Protein AF-A0A968JK00-F1 (afdb_monomer)

Solvent-accessible surface area (backbone atoms only — not comparable to full-atom values): 15807 Å² total; per-residue (Å²): 108,46,68,55,28,45,50,41,11,72,74,45,20,52,73,26,73,41,76,39,55,61,29,82,58,59,61,67,52,59,20,43,47,42,19,47,71,38,28,18,47,31,37,26,34,30,48,94,74,32,94,32,34,57,22,19,51,51,32,51,73,67,70,65,51,75,41,75,32,45,73,70,55,46,55,54,50,51,51,53,62,70,72,48,81,84,81,67,96,83,64,94,50,88,80,56,47,69,56,51,53,48,34,51,52,50,42,50,50,54,44,22,75,75,70,73,52,74,61,85,82,52,64,62,78,62,53,49,39,42,48,54,44,49,31,56,75,71,71,44,94,42,67,62,56,37,41,60,48,43,76,75,29,70,65,52,42,52,52,53,49,53,62,72,61,67,55,81,78,41,52,59,72,53,60,66,61,54,47,48,42,62,73,55,49,45,55,55,53,67,67,73,49,63,90,76,48,72,47,78,47,76,35,79,66,25,34,57,26,37,50,45,52,37,51,51,52,52,50,54,50,52,34,60,76,67,73,55,78,68,49,71,46,77,46,67,43,55,91,51,66,68,29,45,54,46,27,74,65,72,75,73,63,73,76,67,52,62,80,50,52,73,67,56,44,70,77,74,56,78,85,78,90,81,77,133

Structure (mmCIF, N/CA/C/O backbone):
data_AF-A0A968JK00-F1
#
_entry.id   AF-A0A968JK00-F1
#
loop_
_atom_site.group_PDB
_atom_site.id
_atom_site.type_symbol
_atom_site.label_atom_id
_atom_site.label_alt_id
_atom_site.label_comp_id
_atom_site.label_asym_id
_atom_site.label_entity_id
_atom_site.label_seq_id
_atom_site.pdbx_PDB_ins_code
_atom_site.Cartn_x
_atom_site.Cartn_y
_atom_site.Cartn_z
_atom_site.occupancy
_atom_site.B_iso_or_equiv
_atom_site.auth_seq_id
_atom_site.auth_comp_id
_atom_site.auth_asym_id
_atom_site.auth_atom_id
_atom_site.pdbx_PDB_model_num
ATOM 1 N N . MET A 1 1 ? 16.664 8.240 9.125 1.00 51.75 1 MET A N 1
ATOM 2 C CA . MET A 1 1 ? 16.585 7.640 7.774 1.00 51.75 1 MET A CA 1
ATOM 3 C C . MET A 1 1 ? 15.210 7.862 7.134 1.00 51.75 1 MET A C 1
ATOM 5 O O . MET A 1 1 ? 15.172 8.361 6.022 1.00 51.75 1 MET A O 1
ATOM 9 N N . ILE A 1 2 ? 14.099 7.615 7.846 1.00 52.59 2 ILE A N 1
ATOM 10 C CA . ILE A 1 2 ? 12.722 7.866 7.358 1.00 52.59 2 ILE A CA 1
ATOM 11 C C . ILE A 1 2 ? 12.504 9.321 6.898 1.00 52.59 2 ILE A C 1
ATOM 13 O O . ILE A 1 2 ? 12.036 9.534 5.789 1.00 52.59 2 ILE A O 1
ATOM 17 N N . PHE A 1 3 ? 12.947 10.322 7.672 1.00 54.03 3 PHE A N 1
ATOM 18 C CA . PHE A 1 3 ? 12.853 11.738 7.270 1.00 54.03 3 PHE A CA 1
ATOM 19 C C . PHE A 1 3 ? 13.602 12.072 5.971 1.00 54.03 3 PHE A C 1
ATOM 21 O O . PHE A 1 3 ? 13.137 12.896 5.190 1.00 54.03 3 PHE A O 1
ATOM 28 N N . PHE A 1 4 ? 14.739 11.415 5.720 1.00 63.31 4 PHE A N 1
ATOM 29 C CA . PHE A 1 4 ? 15.511 11.627 4.494 1.00 63.31 4 PHE A CA 1
ATOM 30 C C . PHE A 1 4 ? 14.771 11.063 3.281 1.00 63.31 4 PHE A C 1
ATOM 32 O O . PHE A 1 4 ? 14.633 11.754 2.281 1.00 63.31 4 PHE A O 1
ATOM 39 N N . PHE A 1 5 ? 14.228 9.848 3.391 1.00 59.59 5 PHE A N 1
ATOM 40 C CA . PHE A 1 5 ? 13.419 9.259 2.326 1.00 59.59 5 PHE A CA 1
ATOM 41 C C . PHE A 1 5 ? 12.106 10.011 2.090 1.00 59.59 5 PHE A C 1
ATOM 43 O O . PHE A 1 5 ? 11.677 10.119 0.945 1.00 59.59 5 PHE A O 1
ATOM 50 N N . HIS A 1 6 ? 11.514 10.577 3.145 1.00 61.16 6 HIS A N 1
ATOM 51 C CA . HIS A 1 6 ? 10.316 11.401 3.030 1.00 61.16 6 HIS A CA 1
ATOM 52 C C . HIS A 1 6 ? 10.586 12.695 2.249 1.00 61.16 6 HIS A C 1
ATOM 54 O O . HIS A 1 6 ? 9.889 12.983 1.280 1.00 61.16 6 HIS A O 1
ATOM 60 N N . SER A 1 7 ? 11.658 13.421 2.598 1.00 65.06 7 SER A N 1
ATOM 61 C CA . SER A 1 7 ? 12.093 14.606 1.841 1.00 65.06 7 SER A CA 1
ATOM 62 C C . SER A 1 7 ? 12.458 14.238 0.404 1.00 65.06 7 SER A C 1
ATOM 64 O O . SER A 1 7 ? 11.967 14.853 -0.530 1.00 65.06 7 SER A O 1
ATOM 66 N N . LEU A 1 8 ? 13.251 13.178 0.207 1.00 68.38 8 LEU A N 1
ATOM 67 C CA . LEU A 1 8 ? 13.699 12.753 -1.120 1.00 68.38 8 LEU A CA 1
ATOM 68 C C . LEU A 1 8 ? 12.529 12.370 -2.036 1.00 68.38 8 LEU A C 1
ATOM 70 O O . LEU A 1 8 ? 12.523 12.748 -3.204 1.00 68.38 8 LEU A O 1
ATOM 74 N N . GLY A 1 9 ? 11.546 11.631 -1.513 1.00 59.34 9 GLY A N 1
ATOM 75 C CA . GLY A 1 9 ? 10.340 11.265 -2.252 1.00 59.34 9 GLY A CA 1
ATOM 76 C C . GLY A 1 9 ? 9.495 12.483 -2.622 1.00 59.34 9 GLY A C 1
ATOM 77 O O . GLY A 1 9 ? 9.005 12.553 -3.745 1.00 59.34 9 GLY A O 1
ATOM 78 N N . ASN A 1 10 ? 9.358 13.459 -1.723 1.00 63.62 10 ASN A N 1
ATOM 79 C CA . ASN A 1 10 ? 8.596 14.681 -1.996 1.00 63.62 10 ASN A CA 1
ATOM 80 C C . ASN A 1 10 ? 9.321 15.623 -2.976 1.00 63.62 10 ASN A C 1
ATOM 82 O O . ASN A 1 10 ? 8.675 16.216 -3.833 1.00 63.62 10 ASN A O 1
ATOM 86 N N . ASP A 1 11 ? 10.651 15.728 -2.887 1.00 68.38 11 ASP A N 1
ATOM 87 C CA . ASP A 1 11 ? 11.440 16.694 -3.665 1.00 68.38 11 ASP A CA 1
ATOM 88 C C . ASP A 1 11 ? 11.840 16.164 -5.056 1.00 68.38 11 ASP A C 1
ATOM 90 O O . ASP A 1 11 ? 11.901 16.913 -6.037 1.00 68.38 11 ASP A O 1
ATOM 94 N N . LEU A 1 12 ? 12.163 14.869 -5.162 1.00 70.62 12 LEU A N 1
ATOM 95 C CA . LEU A 1 12 ? 12.637 14.256 -6.410 1.00 70.62 12 LEU A CA 1
ATOM 96 C C . LEU A 1 12 ? 11.575 13.417 -7.127 1.00 70.62 12 LEU A C 1
ATOM 98 O O . LEU A 1 12 ? 11.744 13.155 -8.322 1.00 70.62 12 LEU A O 1
ATOM 102 N N . GLU A 1 13 ? 10.491 13.048 -6.443 1.00 71.25 13 GLU A N 1
ATOM 103 C CA . GLU A 1 13 ? 9.366 12.274 -6.977 1.00 71.25 13 GLU A CA 1
ATOM 104 C C . GLU A 1 13 ? 9.817 11.001 -7.721 1.00 71.25 13 GLU A C 1
ATOM 106 O O . GLU A 1 13 ? 10.593 10.204 -7.192 1.00 71.25 13 GLU A O 1
ATOM 111 N N . HIS A 1 14 ? 9.393 10.824 -8.977 1.00 70.38 14 HIS A N 1
ATOM 112 C CA . HIS A 1 14 ? 9.732 9.686 -9.833 1.00 70.38 14 HIS A CA 1
ATOM 113 C C . HIS A 1 14 ? 11.238 9.526 -10.100 1.00 70.38 14 HIS A C 1
ATOM 115 O O . HIS A 1 14 ? 11.685 8.473 -10.552 1.00 70.38 14 HIS A O 1
ATOM 121 N N . ARG A 1 15 ? 12.040 10.555 -9.803 1.00 75.00 15 ARG A N 1
ATOM 122 C CA . ARG A 1 15 ? 13.502 10.536 -9.947 1.00 75.00 15 ARG A CA 1
ATOM 123 C C . ARG A 1 15 ? 14.210 9.999 -8.705 1.00 75.00 15 ARG A C 1
ATOM 125 O O . ARG A 1 15 ? 15.422 9.796 -8.744 1.00 75.00 15 ARG A O 1
ATOM 132 N N . ALA A 1 16 ? 13.495 9.801 -7.599 1.00 84.06 16 ALA A N 1
ATOM 133 C CA . ALA A 1 16 ? 14.063 9.208 -6.401 1.00 84.06 16 ALA A CA 1
ATOM 134 C C . ALA A 1 16 ? 14.329 7.709 -6.619 1.00 84.06 16 ALA A C 1
ATOM 136 O O . ALA A 1 16 ? 13.463 6.971 -7.094 1.00 84.06 16 ALA A O 1
ATOM 137 N N . ILE A 1 17 ? 15.522 7.255 -6.228 1.00 86.88 17 ILE A N 1
ATOM 138 C CA . ILE A 1 17 ? 15.892 5.836 -6.211 1.00 86.88 17 ILE A CA 1
ATOM 139 C C . ILE A 1 17 ? 16.197 5.443 -4.766 1.00 86.88 17 ILE A C 1
ATOM 141 O O . ILE A 1 17 ? 17.122 5.972 -4.150 1.00 86.88 17 ILE A O 1
ATOM 145 N N . GLY A 1 18 ? 15.411 4.521 -4.217 1.00 89.38 18 GLY A N 1
ATOM 146 C CA . GLY A 1 18 ? 15.652 3.911 -2.914 1.00 89.38 18 GLY A CA 1
ATOM 147 C C . GLY A 1 18 ? 16.408 2.605 -3.069 1.00 89.38 18 GLY A C 1
ATOM 148 O O . GLY A 1 18 ? 15.929 1.712 -3.760 1.00 89.38 18 GLY A O 1
ATOM 149 N N . ILE A 1 19 ? 17.559 2.473 -2.409 1.00 91.38 19 ILE A N 1
ATOM 150 C CA . ILE A 1 19 ? 18.341 1.233 -2.423 1.00 91.38 19 ILE A CA 1
ATOM 151 C C . ILE A 1 19 ? 18.390 0.646 -1.019 1.00 91.38 19 ILE A C 1
ATOM 153 O O . ILE A 1 19 ? 18.859 1.299 -0.085 1.00 91.38 19 ILE A O 1
ATOM 157 N N . ILE A 1 20 ? 17.937 -0.599 -0.882 1.00 90.81 20 ILE A N 1
ATOM 158 C CA . ILE A 1 20 ? 18.050 -1.378 0.352 1.00 90.81 20 ILE A CA 1
ATOM 159 C C . ILE A 1 20 ? 19.167 -2.396 0.196 1.00 90.81 20 ILE A C 1
ATOM 161 O O . ILE A 1 20 ? 19.077 -3.308 -0.620 1.00 90.81 20 ILE A O 1
ATOM 165 N N . LEU A 1 21 ? 20.218 -2.233 0.992 1.00 91.19 21 LEU A N 1
ATOM 166 C CA . LEU A 1 21 ? 21.359 -3.142 1.043 1.00 91.19 21 LEU A CA 1
ATOM 167 C C . LEU A 1 21 ? 21.305 -4.022 2.301 1.00 91.19 21 LEU A C 1
ATOM 169 O O . LEU A 1 21 ? 20.424 -3.880 3.149 1.00 91.19 21 LEU A O 1
ATOM 173 N N . SER A 1 22 ? 22.274 -4.929 2.406 1.00 89.62 22 SER A N 1
ATOM 174 C CA . SER A 1 22 ? 22.520 -5.799 3.555 1.00 89.62 22 SER A CA 1
ATOM 175 C C . SER A 1 22 ? 22.436 -5.041 4.884 1.00 89.62 22 SER A C 1
ATOM 177 O O . SER A 1 22 ? 23.129 -4.047 5.097 1.00 89.62 22 SER A O 1
ATOM 179 N N . GLY A 1 23 ? 21.629 -5.552 5.810 1.00 85.62 23 GLY A N 1
ATOM 180 C CA . GLY A 1 23 ? 21.408 -4.951 7.118 1.00 85.62 23 GLY A CA 1
ATOM 181 C C . GLY A 1 23 ? 20.390 -5.727 7.948 1.00 85.62 23 GLY A C 1
ATOM 182 O O . GLY A 1 23 ? 19.627 -6.540 7.434 1.00 85.62 23 GLY A O 1
ATOM 183 N N . THR A 1 24 ? 20.374 -5.467 9.252 1.00 77.69 24 THR A N 1
ATOM 184 C CA . THR A 1 24 ? 19.489 -6.140 10.223 1.00 77.69 24 THR A CA 1
ATOM 185 C C . THR A 1 24 ? 18.341 -5.254 10.722 1.00 77.69 24 THR A C 1
ATOM 187 O O . THR A 1 24 ? 17.497 -5.718 11.483 1.00 77.69 24 THR A O 1
ATOM 190 N N . GLY A 1 25 ? 18.306 -3.977 10.323 1.00 66.88 25 GLY A N 1
ATOM 191 C CA . GLY A 1 25 ? 17.273 -3.018 10.724 1.00 66.88 25 GLY A CA 1
ATOM 192 C C . GLY A 1 25 ? 16.042 -3.027 9.817 1.00 66.88 25 GLY A C 1
ATOM 193 O O . GLY A 1 25 ? 16.053 -3.600 8.734 1.00 66.88 25 GLY A O 1
ATOM 194 N N . THR A 1 26 ? 14.986 -2.332 10.232 1.00 61.53 26 THR A N 1
ATOM 195 C CA . THR A 1 26 ? 13.717 -2.248 9.486 1.00 61.53 26 THR A CA 1
ATOM 196 C C . THR A 1 26 ? 13.415 -0.839 8.964 1.00 61.53 26 THR A C 1
ATOM 198 O O . THR A 1 26 ? 12.589 -0.681 8.067 1.00 61.53 26 THR A O 1
ATOM 201 N N . ASP A 1 27 ? 14.137 0.183 9.432 1.00 62.56 27 ASP A N 1
ATOM 202 C CA . ASP A 1 27 ? 13.916 1.593 9.073 1.00 62.56 27 ASP A CA 1
ATOM 203 C C . ASP A 1 27 ? 14.066 1.885 7.572 1.00 62.56 27 ASP A C 1
ATOM 205 O O . ASP A 1 27 ? 13.352 2.730 7.031 1.00 62.56 27 ASP A O 1
ATOM 209 N N . GLY A 1 28 ? 14.960 1.170 6.880 1.00 62.53 28 GLY A N 1
ATOM 210 C CA . GLY A 1 28 ? 15.129 1.297 5.430 1.00 62.53 28 GLY A CA 1
ATOM 211 C C . GLY A 1 28 ? 13.866 0.883 4.665 1.00 62.53 28 GLY A C 1
ATOM 212 O O . GLY A 1 28 ? 13.406 1.610 3.789 1.00 62.53 28 GLY A O 1
ATOM 213 N N . SER A 1 29 ? 13.236 -0.225 5.070 1.00 62.91 29 SER A N 1
ATOM 214 C CA . SER A 1 29 ? 11.998 -0.736 4.455 1.00 62.91 29 SER A CA 1
ATOM 215 C C . SER A 1 29 ? 10.775 0.163 4.669 1.00 62.91 29 SER A C 1
ATOM 217 O O . SER A 1 29 ? 9.811 0.080 3.917 1.00 62.91 29 SER A O 1
ATOM 219 N N . ARG A 1 30 ? 10.805 1.052 5.668 1.00 65.69 30 ARG A N 1
ATOM 220 C CA . ARG A 1 30 ? 9.744 2.047 5.877 1.00 65.69 30 ARG A CA 1
ATOM 221 C C . ARG A 1 30 ? 9.906 3.249 4.948 1.00 65.69 30 ARG A C 1
ATOM 223 O O . ARG A 1 30 ? 8.921 3.779 4.451 1.00 65.69 30 ARG A O 1
ATOM 230 N N . GLY A 1 31 ? 11.147 3.654 4.672 1.00 71.31 31 GLY A N 1
ATOM 231 C CA . GLY A 1 31 ? 11.442 4.785 3.787 1.00 71.31 31 GLY A CA 1
ATOM 232 C C . GLY A 1 31 ? 11.124 4.532 2.310 1.00 71.31 31 GLY A C 1
ATOM 233 O O . GLY A 1 31 ? 10.710 5.453 1.607 1.00 71.31 31 GLY A O 1
ATOM 234 N N . ILE A 1 32 ? 11.262 3.287 1.837 1.00 79.88 32 ILE A N 1
ATOM 235 C CA . ILE A 1 32 ? 10.952 2.941 0.436 1.00 79.88 32 ILE A CA 1
ATOM 236 C C . ILE A 1 32 ? 9.472 3.129 0.099 1.00 79.88 32 ILE A C 1
ATOM 238 O O . ILE A 1 32 ? 9.155 3.397 -1.054 1.00 79.88 32 ILE A O 1
ATOM 242 N N . ALA A 1 33 ? 8.578 3.041 1.089 1.00 76.88 33 ALA A N 1
ATOM 243 C CA . ALA A 1 33 ? 7.153 3.263 0.891 1.00 76.88 33 ALA A CA 1
ATOM 244 C C . ALA A 1 33 ? 6.883 4.685 0.387 1.00 76.88 33 ALA A C 1
ATOM 246 O O . ALA A 1 33 ? 6.234 4.843 -0.641 1.00 76.88 33 ALA A O 1
ATOM 247 N N . THR A 1 34 ? 7.490 5.705 1.003 1.00 75.88 34 THR A N 1
ATOM 248 C CA . THR A 1 34 ? 7.356 7.085 0.515 1.00 75.88 34 THR A CA 1
ATOM 249 C C . THR A 1 34 ? 7.930 7.260 -0.889 1.00 75.88 34 THR A C 1
ATOM 251 O O . THR A 1 34 ? 7.281 7.849 -1.747 1.00 75.88 34 THR A O 1
ATOM 254 N N . ILE A 1 35 ? 9.129 6.736 -1.161 1.00 80.69 35 ILE A N 1
ATOM 255 C CA . ILE A 1 35 ? 9.699 6.847 -2.512 1.00 80.69 35 ILE A CA 1
ATOM 256 C C . ILE A 1 35 ? 8.753 6.212 -3.537 1.00 80.69 35 ILE A C 1
ATOM 258 O O . ILE A 1 35 ? 8.518 6.789 -4.597 1.00 80.69 35 ILE A O 1
ATOM 262 N N . LYS A 1 36 ? 8.178 5.049 -3.214 1.00 80.75 36 LYS A N 1
ATOM 263 C CA . LYS A 1 36 ? 7.238 4.348 -4.087 1.00 80.75 36 LYS A CA 1
ATOM 264 C C . LYS A 1 36 ? 5.928 5.129 -4.275 1.00 80.75 36 LYS A C 1
ATOM 266 O O . LYS A 1 36 ? 5.426 5.179 -5.398 1.00 80.75 36 LYS A O 1
ATOM 271 N N . GLU A 1 37 ? 5.395 5.768 -3.230 1.00 75.75 37 GLU A N 1
ATOM 272 C CA . GLU A 1 37 ? 4.216 6.649 -3.325 1.00 75.75 37 GLU A CA 1
ATOM 273 C C . GLU A 1 37 ? 4.429 7.783 -4.321 1.00 75.75 37 GLU A C 1
ATOM 275 O O . GLU A 1 37 ? 3.555 8.037 -5.152 1.00 75.75 37 GLU A O 1
ATOM 280 N N . SER A 1 38 ? 5.610 8.401 -4.288 1.00 73.75 38 SER A N 1
ATOM 281 C CA . SER A 1 38 ? 5.977 9.492 -5.191 1.00 73.75 38 SER A CA 1
ATOM 282 C C . SER A 1 38 ? 6.396 9.028 -6.594 1.00 73.75 38 SER A C 1
ATOM 284 O O . SER A 1 38 ? 6.823 9.841 -7.414 1.00 73.75 38 SER A O 1
ATOM 286 N N . GLY A 1 39 ? 6.269 7.730 -6.894 1.00 73.31 39 GLY A N 1
ATOM 287 C CA . GLY A 1 39 ? 6.581 7.143 -8.199 1.00 73.31 39 GLY A CA 1
ATOM 288 C C . GLY A 1 39 ? 8.061 6.827 -8.421 1.00 73.31 39 GLY A C 1
ATOM 289 O O . GLY A 1 39 ? 8.453 6.557 -9.552 1.00 73.31 39 GLY A O 1
ATOM 290 N N . GLY A 1 40 ? 8.894 6.867 -7.381 1.00 81.44 40 GLY A N 1
ATOM 291 C CA . GLY A 1 40 ? 10.314 6.532 -7.462 1.00 81.44 40 GLY A CA 1
ATOM 292 C C . GLY A 1 40 ? 10.586 5.029 -7.593 1.00 81.44 40 GLY A C 1
ATOM 293 O O . GLY A 1 40 ? 9.685 4.187 -7.495 1.00 81.44 40 GLY A O 1
ATOM 294 N N . THR A 1 41 ? 11.854 4.688 -7.826 1.00 85.75 41 THR A N 1
ATOM 295 C CA . THR A 1 41 ? 12.321 3.312 -8.072 1.00 85.75 41 THR A CA 1
ATOM 296 C C . THR A 1 41 ? 12.936 2.704 -6.818 1.00 85.75 41 THR A C 1
ATOM 298 O O . THR A 1 41 ? 13.781 3.324 -6.177 1.00 85.75 41 THR A O 1
ATOM 301 N N . ILE A 1 42 ? 12.550 1.476 -6.479 1.00 89.81 42 ILE A N 1
ATOM 302 C CA . ILE A 1 42 ? 13.068 0.732 -5.332 1.00 89.81 42 ILE A CA 1
ATOM 303 C C . ILE A 1 42 ? 13.911 -0.445 -5.812 1.00 89.81 42 ILE A C 1
ATOM 305 O O . ILE A 1 42 ? 13.415 -1.351 -6.480 1.00 89.81 42 ILE A O 1
ATOM 309 N N . ILE A 1 43 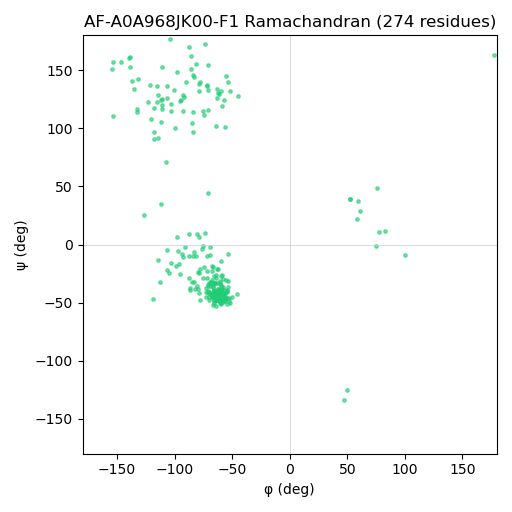? 15.181 -0.462 -5.422 1.00 92.81 43 ILE A N 1
ATOM 310 C CA . ILE A 1 43 ? 16.118 -1.548 -5.702 1.00 92.81 43 ILE A CA 1
ATOM 311 C C . ILE A 1 43 ? 16.495 -2.203 -4.377 1.00 92.81 43 ILE A C 1
ATOM 313 O O . ILE A 1 43 ? 16.911 -1.536 -3.431 1.00 92.81 43 ILE A O 1
ATOM 317 N N . VAL A 1 44 ? 16.368 -3.520 -4.298 1.00 94.00 44 VAL A N 1
ATOM 318 C CA . VAL A 1 44 ? 16.727 -4.293 -3.111 1.00 94.00 44 VAL A CA 1
ATOM 319 C C . VAL A 1 44 ? 17.883 -5.225 -3.448 1.00 94.00 44 VAL A C 1
ATOM 321 O O . VAL A 1 44 ? 17.909 -5.858 -4.503 1.00 94.00 44 VAL A O 1
ATOM 324 N N . GLN A 1 45 ? 18.864 -5.301 -2.553 1.00 95.06 45 GLN A N 1
ATOM 325 C CA . GLN A 1 45 ? 19.952 -6.257 -2.670 1.00 95.06 45 GLN A CA 1
ATOM 326 C C . GLN A 1 45 ? 19.405 -7.683 -2.597 1.00 95.06 45 GLN A C 1
ATOM 328 O O . GLN A 1 45 ? 18.632 -8.018 -1.706 1.00 95.06 45 GLN A O 1
ATOM 333 N N . GLU A 1 46 ? 19.850 -8.542 -3.507 1.00 95.25 46 GLU A N 1
ATOM 334 C CA . GLU A 1 46 ? 19.502 -9.957 -3.502 1.00 95.25 46 GLU A CA 1
ATOM 335 C C . GLU A 1 46 ? 19.913 -10.608 -2.163 1.00 95.25 46 GLU A C 1
ATOM 337 O O . GLU A 1 46 ? 21.101 -10.533 -1.815 1.00 95.25 46 GLU A O 1
ATOM 342 N N . PRO A 1 47 ? 18.987 -11.257 -1.421 1.00 93.25 47 PRO A N 1
ATOM 343 C CA . PRO A 1 47 ? 19.265 -11.809 -0.092 1.00 93.25 47 PRO A CA 1
ATOM 344 C C . PRO A 1 47 ? 20.460 -12.766 -0.050 1.00 93.25 47 PRO A C 1
ATOM 346 O O . PRO A 1 47 ? 21.281 -12.676 0.856 1.00 93.25 47 PRO A O 1
ATOM 349 N N . SER A 1 48 ? 20.633 -13.607 -1.075 1.00 93.44 48 SER A N 1
ATOM 350 C CA . SER A 1 48 ? 21.772 -14.534 -1.206 1.00 93.44 48 SER A CA 1
ATOM 351 C C . SER A 1 48 ? 23.133 -13.845 -1.311 1.00 93.44 48 SER A C 1
ATOM 353 O O . SER A 1 48 ? 24.158 -14.470 -1.052 1.00 93.44 48 SER A O 1
ATOM 355 N N . SER A 1 49 ? 23.161 -12.568 -1.696 1.00 93.44 49 SER A N 1
ATOM 356 C CA . SER A 1 49 ? 24.380 -11.758 -1.776 1.00 93.44 49 SER A CA 1
ATOM 357 C C . SER A 1 49 ? 24.611 -10.886 -0.537 1.00 93.44 49 SER A C 1
ATOM 359 O O . SER A 1 49 ? 25.624 -10.188 -0.466 1.00 93.44 49 SER A O 1
ATOM 361 N N . ALA A 1 50 ? 23.666 -10.862 0.410 1.00 92.25 50 ALA A N 1
ATOM 362 C CA . ALA A 1 50 ? 23.718 -10.025 1.601 1.00 92.25 50 ALA A CA 1
ATOM 363 C C . ALA A 1 50 ? 24.413 -10.750 2.761 1.00 92.25 50 ALA A C 1
ATOM 365 O O . ALA A 1 50 ? 24.180 -11.929 3.006 1.00 92.25 50 ALA A O 1
ATOM 366 N N . GLN A 1 51 ? 25.244 -10.027 3.519 1.00 91.25 51 GLN A N 1
ATOM 367 C CA . GLN A 1 51 ? 25.815 -10.554 4.764 1.00 91.25 51 GLN A CA 1
ATOM 368 C C . GLN A 1 51 ? 24.742 -10.673 5.858 1.00 91.25 51 GLN A C 1
ATOM 370 O O . GLN A 1 51 ? 24.790 -11.575 6.689 1.00 91.25 51 GLN A O 1
ATOM 375 N N . PHE A 1 52 ? 23.780 -9.748 5.845 1.00 87.56 52 PHE A N 1
ATOM 376 C CA . PHE A 1 52 ? 22.596 -9.731 6.691 1.00 87.56 52 PHE A CA 1
ATOM 377 C C . PHE A 1 52 ? 21.376 -9.464 5.806 1.00 87.56 52 PHE A C 1
ATOM 379 O O . PHE A 1 52 ? 21.241 -8.383 5.229 1.00 87.56 52 PHE A O 1
ATOM 386 N N . ASP A 1 53 ? 20.495 -10.448 5.692 1.00 85.94 53 ASP A N 1
ATOM 387 C CA . ASP A 1 53 ? 19.367 -10.465 4.758 1.00 85.94 53 ASP A CA 1
ATOM 388 C C . ASP A 1 53 ? 18.050 -9.938 5.348 1.00 85.94 53 ASP A C 1
ATOM 390 O O . ASP A 1 53 ? 17.099 -9.708 4.604 1.00 85.94 53 ASP A O 1
ATOM 394 N N . GLY A 1 54 ? 17.993 -9.676 6.657 1.00 84.38 54 GLY A N 1
ATOM 395 C CA . GLY A 1 54 ? 16.773 -9.231 7.337 1.00 84.38 54 GLY A CA 1
ATOM 396 C C . GLY A 1 54 ? 16.130 -7.983 6.716 1.00 84.38 54 GLY A C 1
ATOM 397 O O . GLY A 1 54 ? 14.921 -7.966 6.469 1.00 84.38 54 GLY A O 1
ATOM 398 N N . MET A 1 55 ? 16.920 -6.947 6.414 1.00 85.81 55 MET A N 1
ATOM 399 C CA . MET A 1 55 ? 16.411 -5.725 5.779 1.00 85.81 55 MET A CA 1
ATOM 400 C C . MET A 1 55 ? 15.998 -5.952 4.309 1.00 85.81 55 MET A C 1
ATOM 402 O O . MET A 1 55 ? 14.874 -5.570 3.969 1.00 85.81 55 MET A O 1
ATOM 406 N N . PRO A 1 56 ? 16.813 -6.609 3.450 1.00 89.19 56 PRO A N 1
ATOM 407 C CA . PRO A 1 56 ? 16.381 -7.029 2.116 1.00 89.19 56 PRO A CA 1
ATOM 408 C C . PRO A 1 56 ? 15.083 -7.842 2.086 1.00 89.19 56 PRO A C 1
ATOM 410 O O . PRO A 1 56 ? 14.160 -7.489 1.356 1.00 89.19 56 PRO A O 1
ATOM 413 N N . LEU A 1 57 ? 14.967 -8.885 2.911 1.00 84.56 57 LEU A N 1
ATOM 414 C CA . LEU A 1 57 ? 13.771 -9.731 2.972 1.00 84.56 57 LEU A CA 1
ATOM 415 C C . LEU A 1 57 ? 12.533 -8.927 3.374 1.00 84.56 57 LEU A C 1
ATOM 417 O O . LEU A 1 57 ? 11.471 -9.090 2.781 1.00 84.56 57 LEU A O 1
ATOM 421 N N . THR A 1 58 ? 12.674 -8.005 4.329 1.00 82.00 58 THR A N 1
ATOM 422 C CA . THR A 1 58 ? 11.574 -7.116 4.735 1.00 82.00 58 THR A CA 1
ATOM 423 C C . THR A 1 58 ? 11.121 -6.213 3.583 1.00 82.00 58 THR A C 1
ATOM 425 O O . THR A 1 58 ? 9.923 -6.038 3.376 1.00 82.00 58 THR A O 1
ATOM 428 N N . ALA A 1 59 ? 12.060 -5.658 2.811 1.00 84.50 59 ALA A N 1
ATOM 429 C CA . ALA A 1 59 ? 11.755 -4.805 1.662 1.00 84.50 59 ALA A CA 1
ATOM 430 C C . ALA A 1 59 ? 11.173 -5.578 0.463 1.00 84.50 59 ALA A C 1
ATOM 432 O O . ALA A 1 59 ? 10.397 -5.020 -0.305 1.00 84.50 59 ALA A O 1
ATOM 433 N N . ILE A 1 60 ? 11.522 -6.856 0.300 1.00 84.75 60 ILE A N 1
ATOM 434 C CA . ILE A 1 60 ? 10.919 -7.734 -0.713 1.00 84.75 60 ILE A CA 1
ATOM 435 C C . ILE A 1 60 ? 9.490 -8.101 -0.303 1.00 84.75 60 ILE A C 1
ATOM 437 O O . ILE A 1 60 ? 8.569 -7.990 -1.106 1.00 84.75 60 ILE A O 1
ATOM 441 N N . ASN A 1 61 ? 9.287 -8.462 0.965 1.00 79.25 61 ASN A N 1
ATOM 442 C CA . ASN A 1 61 ? 7.979 -8.852 1.493 1.00 79.25 61 ASN A CA 1
ATOM 443 C C . ASN A 1 61 ? 6.970 -7.696 1.553 1.00 79.25 61 ASN A C 1
ATOM 445 O O . ASN A 1 61 ? 5.772 -7.953 1.620 1.00 79.25 61 ASN A O 1
ATOM 449 N N . SER A 1 62 ? 7.421 -6.436 1.509 1.00 77.12 62 SER A N 1
ATOM 450 C CA . SER A 1 62 ? 6.514 -5.293 1.338 1.00 77.12 62 SER A CA 1
ATOM 451 C C . SER A 1 62 ? 5.933 -5.201 -0.077 1.00 77.12 62 SER A C 1
ATOM 453 O O . SER A 1 62 ? 5.029 -4.406 -0.308 1.00 77.12 62 SER A O 1
ATOM 455 N N . ASN A 1 63 ? 6.441 -6.002 -1.022 1.00 76.44 63 ASN A N 1
ATOM 456 C CA . ASN A 1 63 ? 6.040 -6.018 -2.427 1.00 76.44 63 ASN A CA 1
ATOM 457 C C . ASN A 1 63 ? 6.227 -4.661 -3.139 1.00 76.44 63 ASN A C 1
ATOM 459 O O . ASN A 1 63 ? 5.589 -4.378 -4.151 1.00 76.44 63 ASN A O 1
ATOM 463 N N . LEU A 1 64 ? 7.110 -3.806 -2.606 1.00 81.81 64 LEU A N 1
ATOM 464 C CA . LEU A 1 64 ? 7.412 -2.486 -3.172 1.00 81.81 64 LEU A CA 1
ATOM 465 C C . LEU A 1 64 ? 8.653 -2.497 -4.075 1.00 81.81 64 LEU A C 1
ATOM 467 O O . LEU A 1 64 ? 8.844 -1.551 -4.843 1.00 81.81 64 LEU A O 1
ATOM 471 N N . ALA A 1 65 ? 9.485 -3.539 -3.989 1.00 87.38 65 ALA A N 1
ATOM 472 C CA . ALA A 1 65 ? 10.717 -3.672 -4.758 1.00 87.38 65 ALA A CA 1
ATOM 473 C C . ALA A 1 65 ? 10.440 -3.754 -6.269 1.00 87.38 65 ALA A C 1
ATOM 475 O O . ALA A 1 65 ? 9.683 -4.608 -6.719 1.00 87.38 65 ALA A O 1
ATOM 476 N N . ASP A 1 66 ? 11.079 -2.882 -7.052 1.00 86.12 66 ASP A N 1
ATOM 477 C CA . ASP A 1 66 ? 11.060 -2.951 -8.519 1.00 86.12 66 ASP A CA 1
ATOM 478 C C . ASP A 1 66 ? 12.139 -3.904 -9.043 1.00 86.12 66 ASP A C 1
ATOM 480 O O . ASP A 1 66 ? 11.956 -4.570 -10.058 1.00 86.12 66 ASP A O 1
ATOM 484 N N . TYR A 1 67 ? 13.262 -3.980 -8.326 1.00 89.94 67 TYR A N 1
ATOM 485 C CA . TYR A 1 67 ? 14.408 -4.802 -8.684 1.00 89.94 67 TYR A CA 1
ATOM 486 C C . TYR A 1 67 ? 14.970 -5.526 -7.467 1.00 89.94 67 TYR A C 1
ATOM 488 O O . TYR A 1 67 ? 15.113 -4.935 -6.396 1.00 89.94 67 TYR A O 1
ATOM 496 N N . ILE A 1 68 ? 15.366 -6.784 -7.665 1.00 93.31 68 ILE A N 1
ATOM 497 C CA . ILE A 1 68 ? 16.130 -7.576 -6.698 1.00 93.31 68 ILE A CA 1
ATOM 498 C C . ILE A 1 68 ? 17.440 -7.971 -7.381 1.00 93.31 68 ILE A C 1
ATOM 500 O O . ILE A 1 68 ? 17.432 -8.757 -8.326 1.00 93.31 68 ILE A O 1
ATOM 504 N N . LEU A 1 69 ? 18.555 -7.362 -6.972 1.00 95.81 69 LEU A N 1
ATOM 505 C CA . LEU A 1 69 ? 19.824 -7.417 -7.711 1.00 95.81 69 LEU A CA 1
ATOM 506 C C . LEU A 1 69 ? 21.027 -7.600 -6.784 1.00 95.81 69 LEU A C 1
ATOM 508 O O . LEU A 1 69 ? 21.035 -7.142 -5.646 1.00 95.81 69 LEU A O 1
ATOM 512 N N . THR A 1 70 ? 22.101 -8.208 -7.287 1.00 96.19 70 THR A N 1
ATOM 513 C CA . THR A 1 70 ? 23.396 -8.208 -6.588 1.00 96.19 70 THR A CA 1
ATOM 514 C C . THR A 1 70 ? 24.031 -6.808 -6.623 1.00 96.19 70 THR A C 1
ATOM 516 O O . THR A 1 70 ? 23.775 -6.060 -7.568 1.00 96.19 70 THR A O 1
ATOM 519 N N . PRO A 1 71 ? 24.912 -6.433 -5.671 1.00 95.31 71 PRO A N 1
ATOM 520 C CA . PRO A 1 71 ? 25.498 -5.086 -5.622 1.00 95.31 71 PRO A CA 1
ATOM 521 C C . PRO A 1 71 ? 26.167 -4.621 -6.923 1.00 95.31 71 PRO A C 1
ATOM 523 O O . PRO A 1 71 ? 26.032 -3.460 -7.301 1.00 95.31 71 PRO A O 1
ATOM 526 N N . ALA A 1 72 ? 26.833 -5.528 -7.646 1.00 93.44 72 ALA A N 1
ATOM 527 C CA . ALA A 1 72 ? 27.422 -5.220 -8.950 1.00 93.44 72 ALA A CA 1
ATOM 528 C C . ALA A 1 72 ? 26.351 -4.809 -9.978 1.00 93.44 72 ALA A C 1
ATOM 530 O O . ALA A 1 72 ? 26.474 -3.770 -10.623 1.00 93.44 72 ALA A O 1
ATOM 531 N N . LYS A 1 73 ? 25.255 -5.572 -10.059 1.00 94.19 73 LYS A N 1
ATOM 532 C CA . LYS A 1 73 ? 24.123 -5.278 -10.947 1.00 94.19 73 LYS A CA 1
ATOM 533 C C . LYS A 1 73 ? 23.364 -4.015 -10.539 1.00 94.19 73 LYS A C 1
ATOM 535 O O . LYS A 1 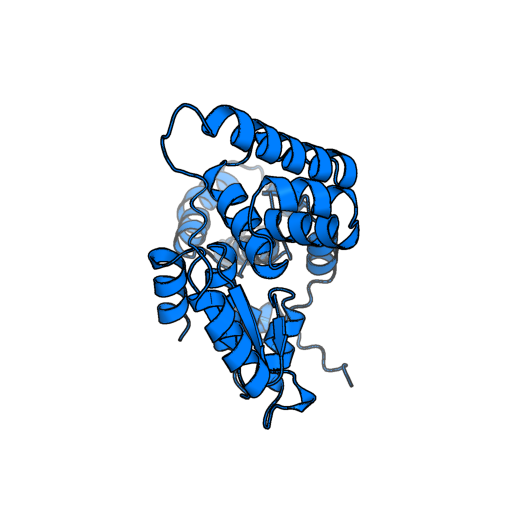73 ? 22.847 -3.327 -11.410 1.00 94.19 73 LYS A O 1
ATOM 540 N N . ILE A 1 74 ? 23.315 -3.685 -9.243 1.00 94.00 74 ILE A N 1
ATOM 541 C CA . ILE A 1 74 ? 22.764 -2.400 -8.778 1.00 94.00 74 ILE A CA 1
ATOM 542 C C . ILE A 1 74 ? 23.564 -1.242 -9.389 1.00 94.00 74 ILE A C 1
ATOM 544 O O . ILE A 1 74 ? 22.969 -0.306 -9.913 1.00 94.00 74 ILE A O 1
ATOM 548 N N . GLY A 1 75 ? 24.900 -1.312 -9.360 1.00 91.56 75 GLY A N 1
ATOM 549 C CA . GLY A 1 75 ? 25.762 -0.291 -9.965 1.00 91.56 75 GLY A CA 1
ATOM 550 C C . GLY A 1 75 ? 25.550 -0.147 -11.475 1.00 91.56 75 GLY A C 1
ATOM 551 O O . GLY A 1 75 ? 25.429 0.971 -11.972 1.00 91.56 75 GLY A O 1
ATOM 552 N N . GLU A 1 76 ? 25.443 -1.268 -12.193 1.00 90.25 76 GLU A N 1
ATOM 553 C CA . GLU A 1 76 ? 25.124 -1.272 -13.628 1.00 90.25 76 GLU A CA 1
ATOM 554 C C . GLU A 1 76 ? 23.765 -0.622 -13.920 1.00 90.25 76 GLU A C 1
ATOM 556 O O . GLU A 1 76 ? 23.658 0.208 -14.825 1.00 90.25 76 GLU A O 1
ATOM 561 N N . GLU A 1 77 ? 22.729 -0.966 -13.150 1.00 87.31 77 GLU A N 1
ATOM 562 C CA . GLU A 1 77 ? 21.387 -0.423 -13.368 1.00 87.31 77 GLU A CA 1
ATOM 563 C C . GLU A 1 77 ? 21.309 1.067 -13.017 1.00 87.31 77 GLU A C 1
ATOM 565 O O . GLU A 1 77 ? 20.667 1.826 -13.736 1.00 87.31 77 GLU A O 1
ATOM 570 N N . LEU A 1 78 ? 22.026 1.526 -11.987 1.00 88.06 78 LEU A N 1
ATOM 571 C CA . LEU A 1 78 ? 22.144 2.956 -11.691 1.00 88.06 78 LEU A CA 1
ATOM 572 C C . LEU A 1 78 ? 22.775 3.738 -12.845 1.00 88.06 78 LEU A C 1
ATOM 574 O O . LEU A 1 78 ? 22.273 4.807 -13.190 1.00 88.06 78 LEU A O 1
ATOM 578 N N . GLY A 1 79 ? 23.838 3.204 -13.457 1.00 84.50 79 GLY A N 1
ATOM 579 C CA . GLY A 1 79 ? 24.445 3.801 -14.649 1.00 84.50 79 GLY A CA 1
ATOM 580 C C . GLY A 1 79 ? 23.439 3.905 -15.794 1.00 84.50 79 GLY A C 1
ATOM 581 O O . GLY A 1 79 ? 23.243 4.978 -16.357 1.00 84.50 79 GLY A O 1
ATOM 582 N N . ARG A 1 80 ? 22.700 2.821 -16.062 1.00 80.88 80 ARG A N 1
ATOM 583 C CA . ARG A 1 80 ? 21.639 2.820 -17.082 1.00 80.88 80 ARG A CA 1
ATOM 584 C C . ARG A 1 80 ? 20.544 3.841 -16.799 1.00 80.88 80 ARG A C 1
ATOM 586 O O . ARG A 1 80 ? 20.100 4.500 -17.730 1.00 80.88 80 ARG A O 1
ATOM 593 N N . ILE A 1 81 ? 20.089 3.963 -15.553 1.00 78.31 81 ILE A N 1
ATOM 594 C CA . ILE A 1 81 ? 19.054 4.937 -15.184 1.00 78.31 81 ILE A CA 1
ATOM 595 C C . ILE A 1 81 ? 19.575 6.369 -15.363 1.00 78.31 81 ILE A C 1
ATOM 597 O O . ILE A 1 81 ? 18.836 7.221 -15.851 1.00 78.31 81 ILE A O 1
ATOM 601 N N . ALA A 1 82 ? 20.836 6.635 -15.011 1.00 77.62 82 ALA A N 1
ATOM 602 C CA . ALA A 1 82 ? 21.452 7.952 -15.161 1.00 77.62 82 ALA A CA 1
ATOM 603 C C . ALA A 1 82 ? 21.632 8.371 -16.632 1.00 77.62 82 ALA A C 1
ATOM 605 O O . ALA A 1 82 ? 21.442 9.543 -16.956 1.00 77.62 82 ALA A O 1
ATOM 606 N N . ASP A 1 83 ? 21.950 7.418 -17.512 1.00 71.19 83 ASP A N 1
ATOM 607 C CA . ASP A 1 83 ? 22.202 7.662 -18.938 1.00 71.19 83 ASP A CA 1
ATOM 608 C C . ASP A 1 83 ? 20.921 7.725 -19.792 1.00 71.19 83 ASP A C 1
ATOM 610 O O . ASP A 1 83 ? 20.977 8.037 -20.986 1.00 71.19 83 ASP A O 1
ATOM 614 N N . ARG A 1 84 ? 19.746 7.430 -19.217 1.00 66.94 84 ARG A N 1
ATOM 615 C CA . ARG A 1 84 ? 18.484 7.442 -19.969 1.00 66.94 84 ARG A CA 1
ATOM 616 C C . ARG A 1 84 ? 18.048 8.872 -20.315 1.00 66.94 84 ARG A C 1
ATOM 618 O O . ARG A 1 84 ? 18.064 9.756 -19.454 1.00 66.94 84 ARG A O 1
ATOM 625 N N . PRO A 1 85 ? 17.587 9.114 -21.558 1.00 57.12 85 PRO A N 1
ATOM 626 C CA . PRO A 1 85 ? 16.983 10.389 -21.912 1.00 57.12 85 PRO A CA 1
ATOM 627 C C . PRO A 1 85 ? 15.764 10.636 -21.019 1.00 57.12 85 PRO A C 1
ATOM 629 O O . PRO A 1 85 ? 14.922 9.756 -20.844 1.00 57.12 85 PRO A O 1
ATOM 632 N N . LYS A 1 86 ? 15.678 11.839 -20.439 1.00 57.25 86 LYS A N 1
ATOM 633 C CA . LYS A 1 86 ? 14.527 12.253 -19.630 1.00 57.25 86 LYS A CA 1
ATOM 634 C C . LYS A 1 86 ? 13.294 12.292 -20.525 1.00 57.25 86 LYS A C 1
ATOM 636 O O . LYS A 1 86 ? 13.124 13.233 -21.299 1.00 57.25 86 LYS A O 1
ATOM 641 N N . PHE A 1 87 ? 12.467 11.263 -20.420 1.00 55.81 87 PHE A N 1
ATOM 642 C CA . PHE A 1 87 ? 11.132 11.259 -20.987 1.00 55.81 87 PHE A CA 1
ATOM 643 C C . PHE A 1 87 ? 10.299 12.234 -20.144 1.00 55.81 87 PHE A C 1
ATOM 645 O O . PHE A 1 87 ? 10.217 12.069 -18.931 1.00 55.81 87 PHE A O 1
ATOM 652 N N . ILE A 1 88 ? 9.822 13.322 -20.751 1.00 54.66 88 ILE A N 1
ATOM 653 C CA . ILE A 1 88 ? 8.949 14.303 -20.099 1.00 54.66 88 ILE A CA 1
ATOM 654 C C . ILE A 1 88 ? 7.652 14.272 -20.893 1.00 54.66 88 ILE A C 1
ATOM 656 O O . ILE A 1 88 ? 7.566 14.934 -21.921 1.00 54.66 88 ILE A O 1
ATOM 660 N N . LEU A 1 89 ? 6.661 13.515 -20.421 1.00 54.88 89 LEU A N 1
ATOM 661 C CA . LEU A 1 89 ? 5.324 13.455 -21.032 1.00 54.88 89 LEU A CA 1
ATOM 662 C C . LEU A 1 89 ? 4.503 14.749 -20.872 1.00 54.88 89 LEU A C 1
ATOM 664 O O . LEU A 1 89 ? 3.373 14.826 -21.337 1.00 54.88 89 LEU A O 1
ATOM 668 N N . LEU A 1 90 ? 5.036 15.756 -20.173 1.00 50.72 90 LEU A N 1
ATOM 669 C CA . LEU A 1 90 ? 4.358 17.019 -19.857 1.00 50.72 90 LEU A CA 1
ATOM 670 C C . LEU A 1 90 ? 4.980 18.230 -20.580 1.00 50.72 90 LEU A C 1
ATOM 672 O O . LEU A 1 90 ? 5.080 19.303 -19.987 1.00 50.72 90 LEU A O 1
ATOM 676 N N . LYS A 1 91 ? 5.470 18.076 -21.817 1.00 44.97 91 LYS A N 1
ATOM 677 C CA . LYS A 1 91 ? 5.920 19.225 -22.622 1.00 44.97 91 LYS A CA 1
ATOM 678 C C . LYS A 1 91 ? 4.788 19.767 -23.500 1.00 44.97 91 LYS A C 1
ATOM 680 O O . LYS A 1 91 ? 4.217 19.022 -24.284 1.00 44.97 91 LYS A O 1
ATOM 685 N N . GLU A 1 92 ? 4.558 21.075 -23.377 1.00 40.94 92 GLU A N 1
ATOM 686 C CA . GLU A 1 92 ? 3.549 21.913 -24.052 1.00 40.94 92 GLU A CA 1
ATOM 687 C C . GLU A 1 92 ? 3.835 22.147 -25.558 1.00 40.94 92 GLU A C 1
ATOM 689 O O . GLU A 1 92 ? 3.779 23.279 -26.036 1.00 40.94 92 GLU A O 1
ATOM 694 N N . ASP A 1 93 ? 4.210 21.114 -26.321 1.00 41.31 93 ASP A N 1
ATOM 695 C CA . ASP A 1 93 ? 4.401 21.237 -27.776 1.00 41.31 93 ASP A CA 1
ATOM 696 C C . ASP A 1 93 ? 3.162 20.693 -28.526 1.00 41.31 93 ASP A C 1
ATOM 698 O O . ASP A 1 93 ? 3.012 19.489 -28.755 1.00 41.31 93 ASP A O 1
ATOM 702 N N . GLU A 1 94 ? 2.295 21.614 -28.972 1.00 46.06 94 GLU A N 1
ATOM 703 C CA . GLU A 1 94 ? 0.921 21.416 -29.501 1.00 46.06 94 GLU A CA 1
ATOM 704 C C . GLU A 1 94 ? 0.749 20.403 -30.663 1.00 46.06 94 GLU A C 1
ATOM 706 O O . GLU A 1 94 ? -0.372 20.088 -31.070 1.00 46.06 94 GLU A O 1
ATOM 711 N N . THR A 1 95 ? 1.830 19.871 -31.247 1.00 51.03 95 THR A N 1
ATOM 712 C CA . THR A 1 95 ? 1.762 18.955 -32.408 1.00 51.03 95 THR A CA 1
ATOM 713 C C . THR A 1 95 ? 2.026 17.482 -32.076 1.00 51.03 95 THR A C 1
ATOM 715 O O . THR A 1 95 ? 1.515 16.607 -32.786 1.00 51.03 95 THR A O 1
ATOM 718 N N . GLU A 1 96 ? 2.751 17.182 -30.993 1.00 53.41 96 GLU A N 1
ATOM 719 C CA . GLU A 1 96 ? 2.972 15.810 -30.499 1.00 53.41 96 GLU A CA 1
ATOM 720 C C . GLU A 1 96 ? 1.969 15.414 -29.401 1.00 53.41 96 GLU A C 1
ATOM 722 O O . GLU A 1 96 ? 1.600 14.236 -29.324 1.00 53.41 96 GLU A O 1
ATOM 727 N N . GLU A 1 97 ? 1.414 16.393 -28.674 1.00 54.69 97 GLU A N 1
ATOM 728 C CA . GLU A 1 97 ? 0.422 16.202 -27.601 1.00 54.69 97 GLU A CA 1
ATOM 729 C C . GLU A 1 97 ? -0.762 15.316 -28.021 1.00 54.69 97 GLU A C 1
ATOM 731 O O . GLU A 1 97 ? -1.103 14.366 -27.320 1.00 54.69 97 GLU A O 1
ATOM 736 N N . SER A 1 98 ? -1.336 15.524 -29.213 1.00 60.38 98 SER A N 1
ATOM 737 C CA . SER A 1 98 ? -2.509 14.751 -29.668 1.00 60.38 98 SER A CA 1
ATOM 738 C C . SER A 1 98 ? -2.246 13.247 -29.855 1.00 60.38 98 SER A C 1
ATOM 740 O O . SER A 1 98 ? -3.154 12.422 -29.719 1.00 60.38 98 SER A O 1
ATOM 742 N N . LYS A 1 99 ? -1.006 12.857 -30.184 1.00 63.00 99 LYS A N 1
ATOM 743 C CA . LYS A 1 99 ? -0.629 11.446 -30.376 1.00 63.00 99 LYS A CA 1
ATOM 744 C C . LYS A 1 99 ? -0.231 10.798 -29.058 1.00 63.00 99 LYS A C 1
ATOM 746 O O . LYS A 1 99 ? -0.582 9.639 -28.839 1.00 63.00 99 LYS A O 1
ATOM 751 N N . GLU A 1 100 ? 0.475 11.522 -28.196 1.00 66.56 100 GLU A N 1
ATOM 752 C CA . GLU A 1 100 ? 0.826 11.047 -26.855 1.00 66.56 100 GLU A CA 1
ATOM 753 C C . GLU A 1 100 ? -0.415 10.877 -25.979 1.00 66.56 100 GLU A C 1
ATOM 755 O O . GLU A 1 100 ? -0.571 9.835 -25.341 1.00 66.56 100 GLU A O 1
ATOM 760 N N . GLU A 1 101 ? -1.368 11.807 -26.064 1.00 72.38 101 GLU A N 1
ATOM 761 C CA . GLU A 1 101 ? -2.687 11.679 -25.444 1.00 72.38 101 GLU A CA 1
ATOM 762 C C . GLU A 1 101 ? -3.437 10.438 -25.968 1.00 72.38 101 GLU A C 1
ATOM 764 O O . GLU A 1 101 ? -4.090 9.718 -25.206 1.00 72.38 101 GLU A O 1
ATOM 769 N N . GLY A 1 102 ? -3.274 10.106 -27.254 1.00 83.81 102 GLY A N 1
ATOM 770 C CA . GLY A 1 102 ? -3.787 8.871 -27.849 1.00 83.81 102 GLY A CA 1
ATOM 771 C C . GLY A 1 102 ? -3.186 7.597 -27.239 1.00 83.81 102 GLY A C 1
ATOM 772 O O . GLY A 1 102 ? -3.926 6.681 -26.872 1.00 83.81 102 GLY A O 1
ATOM 773 N N . TYR A 1 103 ? -1.859 7.526 -27.086 1.00 88.88 103 TYR A N 1
ATOM 774 C CA . TYR A 1 103 ? -1.195 6.359 -26.483 1.00 88.88 103 TYR A CA 1
ATOM 775 C C . TYR A 1 103 ? -1.450 6.247 -24.979 1.00 88.88 103 TYR A C 1
ATOM 777 O O . TYR A 1 103 ? -1.618 5.139 -24.469 1.00 88.88 103 TYR A O 1
ATOM 785 N N . TYR A 1 104 ? -1.535 7.375 -24.273 1.00 89.75 104 TYR A N 1
ATOM 786 C CA . TYR A 1 104 ? -1.910 7.416 -22.864 1.00 89.75 104 TYR A CA 1
ATOM 787 C C . TYR A 1 104 ? -3.310 6.828 -22.660 1.00 89.75 104 TYR A C 1
ATOM 789 O O . TYR A 1 104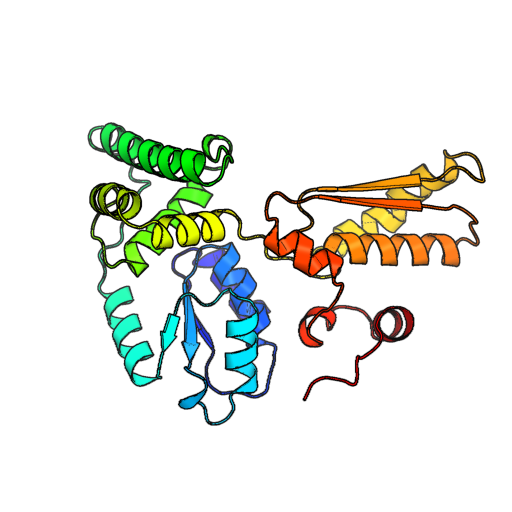 ? -3.485 5.883 -21.889 1.00 89.75 104 TYR A O 1
ATOM 797 N N . ASN A 1 105 ? -4.296 7.301 -23.428 1.00 90.25 105 ASN A N 1
ATOM 798 C CA . ASN A 1 105 ? -5.652 6.758 -23.388 1.00 90.25 105 ASN A CA 1
ATOM 799 C C . ASN A 1 105 ? -5.691 5.270 -23.758 1.00 90.25 105 ASN A C 1
ATOM 801 O O . ASN A 1 105 ? -6.410 4.498 -23.123 1.00 90.25 105 ASN A O 1
ATOM 805 N N . GLN A 1 106 ? -4.881 4.842 -24.730 1.00 92.19 106 GLN A N 1
ATOM 806 C CA . GLN A 1 106 ? -4.757 3.433 -25.093 1.00 92.19 106 GLN A CA 1
ATOM 807 C C . GLN A 1 106 ? -4.234 2.577 -23.928 1.00 92.19 106 GLN A C 1
ATOM 809 O O . GLN A 1 106 ? -4.743 1.478 -23.705 1.00 92.19 106 GLN A O 1
ATOM 814 N N . ILE A 1 107 ? -3.241 3.061 -23.178 1.00 94.19 107 ILE A N 1
ATOM 815 C CA . ILE A 1 107 ? -2.720 2.382 -21.983 1.00 94.19 107 ILE A CA 1
ATOM 816 C C . ILE A 1 107 ? -3.816 2.253 -20.923 1.00 94.19 107 ILE A C 1
ATOM 818 O O . ILE A 1 107 ? -4.038 1.153 -20.413 1.00 94.19 107 ILE A O 1
ATOM 822 N N . LEU A 1 108 ? -4.551 3.336 -20.641 1.00 93.31 108 LEU A N 1
ATOM 823 C CA . LEU A 1 108 ? -5.661 3.299 -19.685 1.00 93.31 108 LEU A CA 1
ATOM 824 C C . LEU A 1 108 ? -6.751 2.311 -20.111 1.00 93.31 108 LEU A C 1
ATOM 826 O O . LEU A 1 108 ? -7.270 1.575 -19.278 1.00 93.31 108 LEU A O 1
ATOM 830 N N . GLU A 1 109 ? -7.071 2.237 -21.403 1.00 93.62 109 GLU A N 1
ATOM 831 C CA . GLU A 1 109 ? -8.042 1.271 -21.922 1.00 93.62 109 GLU A CA 1
ATOM 832 C C . GLU A 1 109 ? -7.577 -0.181 -21.805 1.00 93.62 109 GLU A C 1
ATOM 834 O O . GLU A 1 109 ? -8.398 -1.062 -21.546 1.00 93.62 109 GLU A O 1
ATOM 839 N N . ILE A 1 110 ? -6.283 -0.454 -21.999 1.00 93.88 110 ILE A N 1
ATOM 840 C CA . ILE A 1 110 ? -5.720 -1.796 -21.795 1.00 93.88 110 ILE A CA 1
ATOM 841 C C . ILE A 1 110 ? -5.896 -2.205 -20.329 1.00 93.88 110 ILE A C 1
ATOM 843 O O . ILE A 1 110 ? -6.406 -3.292 -20.055 1.00 93.88 110 ILE A O 1
ATOM 847 N N . ILE A 1 111 ? -5.547 -1.318 -19.393 1.00 93.44 111 ILE A N 1
ATOM 848 C CA . ILE A 1 111 ? -5.684 -1.586 -17.958 1.00 93.44 111 ILE A CA 1
ATOM 849 C C . ILE A 1 111 ? -7.150 -1.708 -17.545 1.00 93.44 111 ILE A C 1
ATOM 851 O O . ILE A 1 111 ? -7.488 -2.632 -16.805 1.00 93.44 111 ILE A O 1
ATOM 855 N N . TYR A 1 112 ? -8.039 -0.858 -18.062 1.00 91.88 112 TYR A N 1
ATOM 856 C CA . TYR A 1 112 ? -9.479 -0.953 -17.815 1.00 91.88 112 TYR A CA 1
ATOM 857 C C . TYR A 1 112 ? -10.046 -2.305 -18.259 1.00 91.88 112 TYR A C 1
ATOM 859 O O . TYR A 1 112 ? -10.774 -2.944 -17.507 1.00 91.88 112 TYR A O 1
ATOM 867 N N . LYS A 1 113 ? -9.678 -2.793 -19.451 1.00 90.62 113 LYS A N 1
ATOM 868 C CA . LYS A 1 113 ? -10.148 -4.098 -19.951 1.00 90.62 113 LYS A CA 1
ATOM 869 C C . LYS A 1 113 ? -9.678 -5.272 -19.096 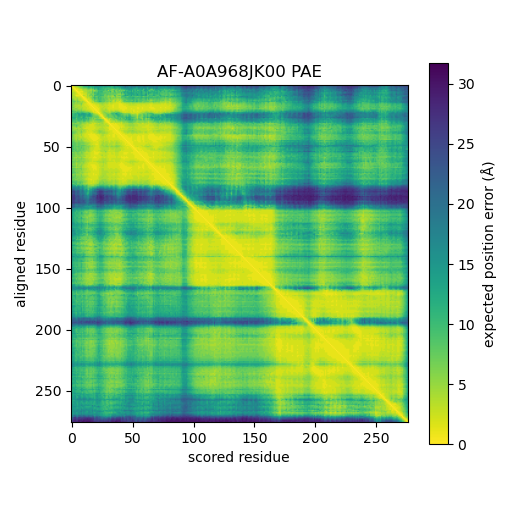1.00 90.62 113 LYS A C 1
ATOM 871 O O . LYS A 1 113 ? -10.402 -6.258 -19.003 1.00 90.62 113 LYS A O 1
ATOM 876 N N . ASN A 1 114 ? -8.489 -5.175 -18.504 1.00 85.50 114 ASN A N 1
ATOM 877 C CA . ASN A 1 114 ? -7.936 -6.229 -17.656 1.00 85.50 114 ASN A CA 1
ATOM 878 C C . ASN A 1 114 ? -8.474 -6.177 -16.213 1.00 85.50 114 ASN A C 1
ATOM 880 O O . ASN A 1 114 ? -8.724 -7.214 -15.610 1.00 85.50 114 ASN A O 1
ATOM 884 N N . SER A 1 115 ? -8.656 -4.974 -15.659 1.00 84.56 115 SER A N 1
ATOM 885 C CA . SER A 1 115 ? -8.954 -4.765 -14.231 1.00 84.56 115 SER A CA 1
ATOM 886 C C . SER A 1 115 ? -10.396 -4.363 -13.913 1.00 84.56 115 SER A C 1
ATOM 888 O O . SER A 1 115 ? -10.833 -4.507 -12.776 1.00 84.56 115 SER A O 1
ATOM 890 N N . GLY A 1 116 ? -11.130 -3.815 -14.883 1.00 86.12 116 GLY A N 1
ATOM 891 C CA . GLY A 1 116 ? -12.451 -3.211 -14.691 1.00 86.12 116 GLY A CA 1
ATOM 892 C C . GLY A 1 116 ? -12.452 -1.828 -14.022 1.00 86.12 116 GLY A C 1
ATOM 893 O O . GLY A 1 116 ? -13.525 -1.244 -13.873 1.00 86.12 116 GLY A O 1
ATOM 894 N N . ILE A 1 117 ? -11.291 -1.280 -13.637 1.00 85.44 117 ILE A N 1
ATOM 895 C CA . ILE A 1 117 ? -11.182 0.023 -12.958 1.00 85.44 117 ILE A CA 1
ATOM 896 C C . ILE A 1 117 ? -10.891 1.128 -13.972 1.00 85.44 117 ILE A C 1
ATOM 898 O O . ILE A 1 117 ? -9.910 1.061 -14.717 1.00 85.44 117 ILE A O 1
ATOM 902 N N . ASP A 1 118 ? -11.742 2.156 -14.006 1.00 87.00 118 ASP A N 1
ATOM 903 C CA . ASP A 1 118 ? -11.559 3.303 -14.897 1.00 87.00 118 ASP A CA 1
ATOM 904 C C . ASP A 1 118 ? -10.615 4.344 -14.282 1.00 87.00 118 ASP A C 1
ATOM 906 O O . ASP A 1 118 ? -11.006 5.208 -13.494 1.00 87.00 118 ASP A O 1
ATOM 910 N N . PHE A 1 119 ? -9.349 4.275 -14.684 1.00 86.94 119 PHE A N 1
ATOM 911 C CA . PHE A 1 119 ? -8.318 5.205 -14.240 1.00 86.94 119 PHE A CA 1
ATOM 912 C C . PHE A 1 119 ? -8.384 6.584 -14.919 1.00 86.94 119 PHE A C 1
ATOM 914 O O . PHE A 1 119 ? -7.641 7.478 -14.520 1.00 86.94 119 PHE A O 1
ATOM 921 N N . LYS A 1 120 ? -9.288 6.828 -15.883 1.00 83.94 120 LYS A N 1
ATOM 922 C CA . LYS A 1 120 ? -9.435 8.157 -16.516 1.00 83.94 120 LYS A CA 1
ATOM 923 C C . LYS A 1 120 ? -9.874 9.245 -15.530 1.00 83.94 120 LYS A C 1
ATOM 925 O O . LYS A 1 120 ? -9.644 10.422 -15.783 1.00 83.94 120 LYS A O 1
ATOM 930 N N . GLN A 1 121 ? -10.478 8.861 -14.404 1.00 78.12 121 GLN A N 1
ATOM 931 C CA . GLN A 1 121 ? -10.907 9.785 -13.347 1.00 78.12 121 GLN A CA 1
ATOM 932 C C . GLN A 1 121 ? -9.783 10.158 -12.363 1.00 78.12 121 GLN A C 1
ATOM 934 O O . GLN A 1 121 ? -9.956 11.055 -11.538 1.00 78.12 121 GLN A O 1
ATOM 939 N N . TYR A 1 122 ? -8.629 9.487 -12.432 1.00 80.19 122 TYR A N 1
ATOM 940 C CA . TYR A 1 122 ? -7.475 9.805 -11.594 1.00 80.19 122 TYR A CA 1
ATOM 941 C C . TYR A 1 122 ? -6.690 10.985 -12.172 1.00 80.19 122 TYR A C 1
ATOM 943 O O . TYR A 1 122 ? -6.703 11.244 -13.374 1.00 80.19 122 TYR A O 1
ATOM 951 N N . LYS A 1 123 ? -5.950 11.692 -11.309 1.00 77.69 123 LYS A N 1
ATOM 952 C CA . LYS A 1 123 ? -5.094 12.811 -11.726 1.00 77.69 123 LYS A CA 1
ATOM 953 C C . LYS A 1 123 ? -4.048 12.323 -12.747 1.00 77.69 123 LYS A C 1
ATOM 955 O O . LYS A 1 123 ? -3.196 11.514 -12.364 1.00 77.69 123 LYS A O 1
ATOM 960 N N . PRO A 1 124 ? -4.032 12.847 -13.992 1.00 81.62 124 PRO A N 1
ATOM 961 C CA . PRO A 1 124 ? -3.120 12.371 -15.035 1.00 81.62 124 PRO A CA 1
ATOM 962 C C . PRO A 1 124 ? -1.651 12.420 -14.619 1.00 81.62 124 PRO A C 1
ATOM 964 O O . PRO A 1 124 ? -0.924 11.454 -14.814 1.00 81.62 124 PRO A O 1
ATOM 967 N N . ALA A 1 125 ? -1.231 13.482 -13.926 1.00 76.19 125 ALA A N 1
ATOM 968 C CA . ALA A 1 125 ? 0.141 13.636 -13.442 1.00 76.19 125 ALA A CA 1
ATOM 969 C C . ALA A 1 125 ? 0.608 12.506 -12.498 1.00 76.19 125 ALA A C 1
ATOM 971 O O . ALA A 1 125 ? 1.805 12.250 -12.392 1.00 76.19 125 ALA A O 1
ATOM 972 N N . THR A 1 126 ? -0.300 11.831 -11.786 1.00 77.31 126 THR A N 1
ATOM 973 C CA . THR A 1 126 ? 0.047 10.684 -10.930 1.00 77.31 126 THR A CA 1
ATOM 974 C C . THR A 1 126 ? 0.241 9.421 -11.764 1.00 77.31 126 THR A C 1
ATOM 976 O O . THR A 1 126 ? 1.183 8.668 -11.530 1.00 77.31 126 THR A O 1
ATOM 9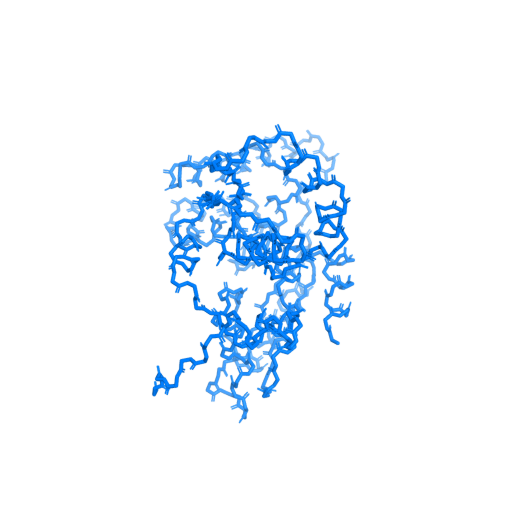79 N N . LEU A 1 127 ? -0.625 9.196 -12.752 1.00 86.12 127 LEU A N 1
ATOM 980 C CA . LEU A 1 127 ? -0.558 8.024 -13.625 1.00 86.12 127 LEU A CA 1
ATOM 981 C C . LEU A 1 127 ? 0.608 8.112 -14.608 1.00 86.12 127 LEU A C 1
ATOM 983 O O . LEU A 1 127 ? 1.322 7.132 -14.788 1.00 86.12 127 LEU A O 1
ATOM 987 N N . ILE A 1 128 ? 0.845 9.293 -15.178 1.00 84.19 128 ILE A N 1
ATOM 988 C CA . ILE A 1 128 ? 1.955 9.579 -16.092 1.00 84.19 128 ILE A CA 1
ATOM 989 C C . ILE A 1 128 ? 3.291 9.202 -15.450 1.00 84.19 128 ILE A C 1
ATOM 991 O O . ILE A 1 128 ? 4.011 8.388 -16.015 1.00 84.19 128 ILE A O 1
ATOM 995 N N . ARG A 1 129 ? 3.573 9.668 -14.225 1.00 78.31 129 ARG A N 1
ATOM 996 C CA . ARG A 1 129 ? 4.815 9.326 -13.504 1.00 78.31 129 ARG A CA 1
ATOM 997 C C . ARG A 1 129 ? 5.004 7.813 -13.334 1.00 78.31 129 ARG A C 1
ATOM 999 O O . ARG A 1 129 ? 6.113 7.300 -13.461 1.00 78.31 129 ARG A O 1
ATOM 1006 N N . ARG A 1 130 ? 3.919 7.082 -13.061 1.00 85.44 130 ARG A N 1
ATOM 1007 C CA . ARG A 1 130 ? 3.936 5.615 -12.920 1.00 85.44 130 ARG A CA 1
ATOM 1008 C C . ARG A 1 130 ? 4.178 4.927 -14.263 1.00 85.44 130 ARG A C 1
ATOM 1010 O O . ARG A 1 130 ? 4.963 3.989 -14.333 1.00 85.44 130 ARG A O 1
ATOM 1017 N N . ILE A 1 131 ? 3.567 5.426 -15.336 1.00 89.25 131 ILE A N 1
ATOM 1018 C CA . ILE A 1 131 ? 3.812 4.942 -16.698 1.00 89.25 131 ILE A CA 1
ATOM 1019 C C . ILE A 1 131 ? 5.272 5.191 -17.100 1.00 89.25 131 ILE A C 1
ATOM 1021 O O . ILE A 1 131 ? 5.928 4.264 -17.558 1.00 89.25 131 ILE A O 1
ATOM 1025 N N . GLU A 1 132 ? 5.814 6.392 -16.883 1.00 82.94 132 GLU A N 1
ATOM 1026 C CA . GLU A 1 132 ? 7.217 6.730 -17.181 1.00 82.94 132 GLU A CA 1
ATOM 1027 C C . GLU A 1 132 ? 8.191 5.817 -16.443 1.00 82.94 132 GLU A C 1
ATOM 1029 O O . GLU A 1 132 ? 9.159 5.318 -17.023 1.00 82.94 132 GLU A O 1
ATOM 1034 N N . LYS A 1 133 ? 7.904 5.535 -15.171 1.00 82.81 133 LYS A N 1
ATOM 1035 C CA . LYS A 1 133 ? 8.665 4.562 -14.397 1.00 82.81 133 LYS A CA 1
ATOM 1036 C C . LYS A 1 133 ? 8.647 3.184 -15.062 1.00 82.81 133 LYS A C 1
ATOM 1038 O O . LYS A 1 133 ? 9.712 2.598 -15.246 1.00 82.81 133 LYS A O 1
ATOM 1043 N N . ARG A 1 134 ? 7.476 2.666 -15.447 1.00 89.56 134 ARG A N 1
ATOM 1044 C CA . ARG A 1 134 ? 7.373 1.363 -16.126 1.00 89.56 134 ARG A CA 1
ATOM 1045 C C . ARG A 1 134 ? 8.088 1.353 -17.479 1.00 89.56 134 ARG A C 1
ATOM 1047 O O . ARG A 1 134 ? 8.838 0.422 -17.746 1.00 89.56 134 ARG A O 1
ATOM 1054 N N . ILE A 1 135 ? 7.963 2.418 -18.277 1.00 87.50 135 ILE A N 1
ATOM 1055 C CA . ILE A 1 135 ? 8.718 2.620 -19.530 1.00 87.50 135 ILE A CA 1
ATOM 1056 C C . ILE A 1 135 ? 10.221 2.477 -19.275 1.00 87.50 135 ILE A C 1
ATOM 1058 O O . ILE A 1 135 ? 10.906 1.734 -19.982 1.00 87.50 135 ILE A O 1
ATOM 1062 N N . SER A 1 136 ? 10.715 3.153 -18.235 1.00 80.88 136 SER A N 1
ATOM 1063 C CA . SER A 1 136 ? 12.111 3.081 -17.812 1.00 80.88 136 SER A CA 1
ATOM 1064 C C . SER A 1 136 ? 12.488 1.647 -17.432 1.00 80.88 136 SER A C 1
ATOM 1066 O O . SER A 1 136 ? 13.462 1.112 -17.959 1.00 80.88 136 SER A O 1
ATOM 1068 N N . ILE A 1 137 ? 11.689 0.978 -16.596 1.00 83.69 137 ILE A N 1
ATOM 1069 C CA . ILE A 1 137 ? 11.960 -0.397 -16.152 1.00 83.69 137 ILE A CA 1
ATOM 1070 C C . ILE A 1 137 ? 12.027 -1.377 -17.328 1.00 83.69 137 ILE A C 1
ATOM 1072 O O . ILE A 1 137 ? 12.945 -2.196 -17.399 1.00 83.69 137 ILE A O 1
ATOM 1076 N N . CYS A 1 138 ? 11.102 -1.249 -18.280 1.00 87.69 138 CYS A N 1
ATOM 1077 C CA . CYS A 1 138 ? 11.042 -2.056 -19.496 1.00 87.69 138 CYS A CA 1
ATOM 1078 C C . CYS A 1 138 ? 12.089 -1.664 -20.552 1.00 87.69 138 CYS A C 1
ATOM 1080 O O . CYS A 1 138 ? 12.147 -2.300 -21.602 1.00 87.69 138 CYS A O 1
ATOM 1082 N N . GLN A 1 139 ? 12.909 -0.640 -20.292 1.00 82.94 139 GLN A N 1
ATOM 1083 C CA . GLN A 1 139 ? 13.941 -0.133 -21.201 1.00 82.94 139 GLN A CA 1
ATOM 1084 C C . GLN A 1 139 ? 13.385 0.338 -22.552 1.00 82.94 139 GLN A C 1
ATOM 1086 O O . GLN A 1 139 ? 14.004 0.143 -23.598 1.00 82.94 139 GLN A O 1
ATOM 1091 N N . LEU A 1 140 ? 12.207 0.961 -22.537 1.00 86.00 140 LEU A N 1
ATOM 1092 C CA . LEU A 1 140 ? 11.561 1.480 -23.738 1.00 86.00 140 LEU A CA 1
ATOM 1093 C C . LEU A 1 140 ? 11.822 2.979 -23.894 1.00 86.00 140 LEU A C 1
ATOM 1095 O O . LEU A 1 140 ? 11.976 3.706 -22.916 1.00 86.00 140 LEU A O 1
ATOM 1099 N N . GLY A 1 141 ? 11.895 3.435 -25.145 1.00 79.62 141 GLY A N 1
ATOM 1100 C CA . GLY A 1 141 ? 12.243 4.821 -25.470 1.00 79.62 141 GLY A CA 1
ATOM 1101 C C . GLY A 1 141 ? 11.047 5.758 -25.624 1.00 79.62 141 GLY A C 1
ATOM 1102 O O . GLY A 1 141 ? 11.248 6.963 -25.745 1.00 79.62 141 GLY A O 1
ATOM 1103 N N . SER A 1 142 ? 9.820 5.229 -25.665 1.00 83.50 142 SER A N 1
ATOM 1104 C CA . SER A 1 142 ? 8.626 6.041 -25.891 1.00 83.50 142 SER A CA 1
ATOM 1105 C C . SER A 1 142 ? 7.349 5.449 -25.296 1.00 83.50 142 SER A C 1
ATOM 1107 O O . SER A 1 142 ? 7.213 4.232 -25.130 1.00 83.50 142 SER A O 1
ATOM 1109 N N . LEU A 1 143 ? 6.364 6.321 -25.055 1.00 87.19 143 LEU A N 1
ATOM 1110 C CA . LEU A 1 143 ? 5.005 5.940 -24.658 1.00 87.19 143 LEU A CA 1
ATOM 1111 C C . LEU A 1 143 ? 4.343 5.013 -25.685 1.00 87.19 143 LEU A C 1
ATOM 1113 O O . LEU A 1 143 ? 3.637 4.074 -25.322 1.00 87.19 143 LEU A O 1
ATOM 1117 N N . LYS A 1 144 ? 4.613 5.245 -26.973 1.00 89.56 144 LYS A N 1
ATOM 1118 C CA . LYS A 1 144 ? 4.145 4.399 -28.073 1.00 89.56 144 LYS A CA 1
ATOM 1119 C C . LYS A 1 144 ? 4.677 2.974 -27.954 1.00 89.56 144 LYS A C 1
ATOM 1121 O O . LYS A 1 144 ? 3.899 2.023 -28.047 1.00 89.56 144 LYS A O 1
ATOM 1126 N N . ASP A 1 145 ? 5.987 2.820 -27.767 1.00 90.50 145 ASP A N 1
ATOM 1127 C CA . ASP A 1 145 ? 6.614 1.499 -27.669 1.00 90.50 145 ASP A CA 1
ATOM 1128 C C . ASP A 1 145 ? 6.075 0.740 -26.458 1.00 90.50 145 ASP A C 1
ATOM 1130 O O . ASP A 1 145 ? 5.781 -0.454 -26.548 1.00 90.50 145 ASP A O 1
ATOM 1134 N N . TYR A 1 146 ? 5.846 1.456 -25.357 1.00 93.56 146 TYR A N 1
ATOM 1135 C CA . TYR A 1 146 ? 5.235 0.889 -24.165 1.00 93.56 146 TYR A CA 1
ATOM 1136 C C . TYR A 1 146 ? 3.778 0.494 -24.369 1.00 93.56 146 TYR A C 1
ATOM 1138 O O . TYR A 1 146 ? 3.420 -0.622 -24.014 1.00 93.56 146 TYR A O 1
ATOM 1146 N N . ALA A 1 147 ? 2.949 1.306 -25.028 1.00 93.19 147 ALA A N 1
ATOM 1147 C CA . ALA A 1 147 ? 1.578 0.912 -25.362 1.00 93.19 147 ALA A CA 1
ATOM 1148 C C . ALA A 1 147 ? 1.536 -0.370 -26.225 1.00 93.19 147 ALA A C 1
ATOM 1150 O O . ALA A 1 147 ? 0.686 -1.244 -26.024 1.00 93.19 147 ALA A O 1
ATOM 1151 N N . VAL A 1 148 ? 2.476 -0.519 -27.168 1.00 94.12 148 VAL A N 1
ATOM 1152 C CA . VAL A 1 148 ? 2.608 -1.725 -28.006 1.00 94.12 148 VAL A CA 1
ATOM 1153 C C . VAL A 1 148 ? 3.082 -2.934 -27.194 1.00 94.12 148 VAL A C 1
ATOM 1155 O O . VAL A 1 148 ? 2.560 -4.036 -27.392 1.00 94.12 148 VAL A O 1
ATOM 1158 N N . PHE A 1 149 ? 4.056 -2.747 -26.304 1.00 95.56 149 PHE A N 1
ATOM 1159 C CA . PHE A 1 149 ? 4.577 -3.791 -25.423 1.00 95.56 149 PHE A CA 1
ATOM 1160 C C . PHE A 1 149 ? 3.525 -4.260 -24.412 1.00 95.56 149 PHE A C 1
ATOM 1162 O O . PHE A 1 149 ? 3.231 -5.454 -24.341 1.00 95.56 149 PHE A O 1
ATOM 1169 N N . LEU A 1 150 ? 2.887 -3.316 -23.715 1.00 96.00 150 LEU A N 1
ATOM 1170 C CA . LEU A 1 150 ? 1.847 -3.547 -22.715 1.00 96.00 150 LEU A CA 1
ATOM 1171 C C . LEU A 1 150 ? 0.707 -4.391 -23.288 1.00 96.00 150 LEU A C 1
ATOM 1173 O O . LEU A 1 150 ? 0.248 -5.335 -22.656 1.00 96.00 150 LEU A O 1
ATOM 1177 N N . LYS A 1 151 ? 0.295 -4.131 -24.536 1.00 94.69 151 LYS A N 1
ATOM 1178 C CA . LYS A 1 151 ? -0.747 -4.918 -25.215 1.00 94.69 151 LYS A CA 1
ATOM 1179 C C . LYS A 1 151 ? -0.396 -6.409 -25.361 1.00 94.69 151 LYS A C 1
ATOM 1181 O O . LYS A 1 151 ? -1.304 -7.228 -25.471 1.00 94.69 151 LYS A O 1
ATOM 1186 N N . LYS A 1 152 ? 0.891 -6.763 -25.407 1.00 95.44 152 LYS A N 1
ATOM 1187 C CA . LYS A 1 152 ? 1.376 -8.139 -25.617 1.00 95.44 152 LYS A CA 1
ATOM 1188 C C . LYS A 1 152 ? 1.772 -8.855 -24.324 1.00 95.44 152 LYS A C 1
ATOM 1190 O O . LYS A 1 152 ? 1.879 -10.076 -24.346 1.00 95.44 152 LYS A O 1
ATOM 1195 N N . SER A 1 153 ? 2.003 -8.121 -23.237 1.00 95.62 153 SER A N 1
ATOM 1196 C CA . SER A 1 153 ? 2.484 -8.669 -21.967 1.00 95.62 153 SER A CA 1
ATOM 1197 C C . SER A 1 153 ? 1.408 -8.565 -20.889 1.00 95.62 153 SER A C 1
ATOM 1199 O O . SER A 1 153 ? 1.154 -7.483 -20.365 1.00 95.62 153 SER A O 1
ATOM 1201 N N . SER A 1 154 ? 0.772 -9.688 -20.545 1.00 93.19 154 SER A N 1
ATOM 1202 C CA . SER A 1 154 ? -0.181 -9.745 -19.425 1.00 93.19 154 SER A CA 1
ATOM 1203 C C . SER A 1 154 ? 0.499 -9.488 -18.079 1.00 93.19 154 SER A C 1
ATOM 1205 O O . SER A 1 154 ? -0.099 -8.880 -17.199 1.00 93.19 154 SER A O 1
ATOM 1207 N N . GLU A 1 155 ? 1.758 -9.907 -17.942 1.00 93.00 155 GLU A N 1
ATOM 1208 C CA . GLU A 1 155 ? 2.582 -9.628 -16.764 1.00 93.00 155 GLU A CA 1
ATOM 1209 C C . GLU A 1 155 ? 2.788 -8.119 -16.586 1.00 93.00 155 GLU A C 1
ATOM 1211 O O . GLU A 1 155 ? 2.546 -7.588 -15.507 1.00 93.00 155 GLU A O 1
ATOM 1216 N N . GLU A 1 156 ? 3.131 -7.394 -17.656 1.00 94.56 156 GLU A N 1
ATOM 1217 C CA . GLU A 1 156 ? 3.304 -5.938 -17.572 1.00 94.56 156 GLU A CA 1
ATOM 1218 C C . GLU A 1 156 ? 1.983 -5.214 -17.282 1.00 94.56 156 GLU A C 1
ATOM 1220 O O . GLU A 1 156 ? 1.968 -4.214 -16.568 1.00 94.56 156 GLU A O 1
ATOM 1225 N N . GLN A 1 157 ? 0.859 -5.725 -17.794 1.00 94.25 157 GLN A N 1
ATOM 1226 C CA . GLN A 1 157 ? -0.463 -5.191 -17.455 1.00 94.25 157 GLN A CA 1
ATOM 1227 C C . GLN A 1 157 ? -0.759 -5.326 -15.961 1.00 94.25 157 GLN A C 1
ATOM 1229 O O . GLN A 1 157 ? -1.273 -4.381 -15.366 1.00 94.25 157 GLN A O 1
ATOM 1234 N N . GLU A 1 158 ? -0.421 -6.465 -15.349 1.00 89.38 158 GLU A N 1
ATOM 1235 C CA . GLU A 1 158 ? -0.565 -6.654 -13.903 1.00 89.38 158 GLU A CA 1
ATOM 1236 C C . GLU A 1 158 ? 0.392 -5.744 -13.120 1.00 89.38 158 GLU A C 1
ATOM 1238 O O . GLU A 1 158 ? -0.019 -5.122 -12.141 1.00 89.38 158 GLU A O 1
ATOM 1243 N N . LEU A 1 159 ? 1.646 -5.604 -13.559 1.00 89.31 159 LEU A N 1
ATOM 1244 C CA . LEU A 1 159 ? 2.628 -4.739 -12.899 1.00 89.31 159 LEU A CA 1
ATOM 1245 C C . LEU A 1 159 ? 2.225 -3.259 -12.949 1.00 89.31 159 LEU A C 1
ATOM 1247 O O . LEU A 1 159 ? 2.269 -2.593 -11.916 1.00 89.31 159 LEU A O 1
ATOM 1251 N N . LEU A 1 160 ? 1.780 -2.751 -14.104 1.00 91.75 160 LEU A N 1
ATOM 1252 C CA . LEU A 1 160 ? 1.292 -1.373 -14.224 1.00 91.75 160 LEU A CA 1
ATOM 1253 C C . LEU A 1 160 ? 0.016 -1.152 -13.403 1.00 91.75 160 LEU A C 1
ATOM 1255 O O . LEU A 1 160 ? -0.119 -0.119 -12.751 1.00 91.75 160 LEU A O 1
ATOM 1259 N N . TYR A 1 161 ? -0.904 -2.121 -13.415 1.00 90.00 161 TYR A N 1
ATOM 1260 C CA . TYR A 1 161 ? -2.112 -2.083 -12.593 1.00 90.00 161 TYR A CA 1
ATOM 1261 C C . TYR A 1 161 ? -1.782 -1.985 -11.098 1.00 90.00 161 TYR A C 1
ATOM 1263 O O . TYR A 1 161 ? -2.297 -1.100 -10.416 1.00 90.00 161 TYR A O 1
ATOM 1271 N N . ASN A 1 162 ? -0.873 -2.829 -10.603 1.00 85.00 162 ASN A N 1
ATOM 1272 C CA . ASN A 1 162 ? -0.424 -2.770 -9.213 1.00 85.00 162 ASN A CA 1
ATOM 1273 C C . ASN A 1 162 ? 0.262 -1.431 -8.907 1.00 85.00 162 ASN A C 1
ATOM 1275 O O . ASN A 1 162 ? 0.035 -0.862 -7.842 1.00 85.00 162 ASN A O 1
ATOM 1279 N N . ASP A 1 163 ? 1.049 -0.887 -9.844 1.00 86.06 163 ASP A N 1
ATOM 1280 C CA . ASP A 1 163 ? 1.678 0.423 -9.668 1.00 86.06 163 ASP A CA 1
ATOM 1281 C C . ASP A 1 163 ? 0.639 1.560 -9.608 1.00 86.06 163 ASP A C 1
ATOM 1283 O O . ASP A 1 163 ? 0.845 2.528 -8.874 1.00 86.06 163 ASP A O 1
ATOM 1287 N N . PHE A 1 164 ? -0.488 1.463 -10.324 1.00 87.19 164 PHE A N 1
ATOM 1288 C CA . PHE A 1 164 ? -1.600 2.422 -10.223 1.00 87.19 164 PHE A CA 1
ATOM 1289 C C . PHE A 1 164 ? -2.335 2.343 -8.885 1.00 87.19 164 PHE A C 1
ATOM 1291 O O . PHE A 1 164 ? -2.790 3.372 -8.384 1.00 87.19 164 PHE A O 1
ATOM 1298 N N . LEU A 1 165 ? -2.416 1.149 -8.298 1.00 80.62 165 LEU A N 1
ATOM 1299 C CA . LEU A 1 165 ? -3.109 0.888 -7.038 1.00 80.62 165 LEU A CA 1
ATOM 1300 C C . LEU A 1 165 ? -2.261 1.099 -5.784 1.00 80.62 165 LEU A C 1
ATOM 1302 O O . LEU A 1 165 ? -2.718 0.739 -4.705 1.00 80.62 165 LEU A O 1
ATOM 1306 N N . ILE A 1 166 ? -1.052 1.663 -5.883 1.00 71.19 166 ILE A N 1
ATOM 1307 C CA . ILE A 1 166 ? -0.164 1.809 -4.720 1.00 71.19 166 ILE A CA 1
ATOM 1308 C C . ILE A 1 166 ? -0.865 2.579 -3.592 1.00 71.19 166 ILE A C 1
ATOM 1310 O O . ILE A 1 166 ? -0.939 3.808 -3.598 1.00 71.19 166 ILE A O 1
ATOM 1314 N N . GLY A 1 167 ? -1.334 1.812 -2.609 1.00 64.00 167 GLY A N 1
ATOM 1315 C CA . GLY A 1 167 ? -1.931 2.257 -1.364 1.00 64.00 167 GLY A CA 1
ATOM 1316 C C . GLY A 1 167 ? -0.951 1.998 -0.237 1.00 64.00 167 GLY A C 1
ATOM 1317 O O . GLY A 1 167 ? -1.146 1.095 0.571 1.00 64.00 167 GLY A O 1
ATOM 1318 N N . VAL A 1 168 ? 0.140 2.759 -0.188 1.00 68.44 168 VAL A N 1
ATOM 1319 C CA . VAL A 1 168 ? 0.978 2.753 1.012 1.00 68.44 168 VAL A CA 1
ATOM 1320 C C . VAL A 1 168 ? 0.121 3.258 2.164 1.00 68.44 168 VAL A C 1
ATOM 1322 O O . VAL A 1 168 ? -0.566 4.273 2.063 1.00 68.44 168 VAL A O 1
ATOM 1325 N N . THR A 1 169 ? 0.122 2.507 3.252 1.00 79.00 169 THR A N 1
ATOM 1326 C CA . THR A 1 169 ? -0.680 2.789 4.434 1.00 79.00 169 THR A CA 1
ATOM 1327 C C . THR A 1 169 ? 0.154 2.527 5.681 1.00 79.00 169 THR A C 1
ATOM 1329 O O . THR A 1 169 ? 1.216 1.906 5.622 1.00 79.00 169 THR A O 1
ATOM 1332 N N . ALA A 1 170 ? -0.278 3.091 6.800 1.00 83.88 170 ALA A N 1
ATOM 1333 C CA . ALA A 1 170 ? 0.396 2.955 8.078 1.00 83.88 170 ALA A CA 1
ATOM 1334 C C . ALA A 1 170 ? -0.610 3.136 9.211 1.00 83.88 170 ALA A C 1
ATOM 1336 O O . ALA A 1 170 ? -1.583 3.888 9.091 1.00 83.88 170 ALA A O 1
ATOM 1337 N N . PHE A 1 171 ? -0.341 2.489 10.342 1.00 87.94 171 PHE A N 1
ATOM 1338 C CA . PHE A 1 171 ? -1.119 2.726 11.547 1.00 87.94 171 PHE A CA 1
ATOM 1339 C C . PHE A 1 171 ? -0.952 4.178 11.985 1.00 87.94 171 PHE A C 1
ATOM 1341 O O . PHE A 1 171 ? 0.165 4.674 12.107 1.00 87.94 171 PHE A O 1
ATOM 1348 N N . PHE A 1 172 ? -2.072 4.849 12.247 1.00 87.94 172 PHE A N 1
ATOM 1349 C CA . PHE A 1 172 ? -2.115 6.249 12.663 1.00 87.94 172 PHE A CA 1
ATOM 1350 C C . PHE A 1 172 ? -1.337 7.179 11.717 1.00 87.94 172 PHE A C 1
ATOM 1352 O O . PHE A 1 172 ? -0.674 8.106 12.174 1.00 87.94 172 PHE A O 1
ATOM 1359 N N . ARG A 1 173 ? -1.428 6.924 10.399 1.00 85.12 173 ARG A N 1
ATOM 1360 C CA . ARG A 1 173 ? -0.678 7.622 9.340 1.00 85.12 173 ARG A CA 1
ATOM 1361 C C . ARG A 1 173 ? -0.668 9.150 9.471 1.00 85.12 173 ARG A C 1
ATOM 1363 O O . ARG A 1 173 ? 0.378 9.757 9.264 1.00 85.12 173 ARG A O 1
ATOM 1370 N N . ASP A 1 174 ? -1.810 9.749 9.809 1.00 87.19 174 ASP A N 1
ATOM 1371 C CA . ASP A 1 174 ? -1.939 11.179 10.108 1.00 87.19 174 ASP A CA 1
ATOM 1372 C C . ASP A 1 174 ? -2.417 11.376 11.558 1.00 87.19 174 ASP A C 1
ATOM 1374 O O . ASP A 1 174 ? -3.624 11.413 11.823 1.00 87.19 174 ASP A O 1
ATOM 1378 N N . PRO A 1 175 ? -1.490 11.492 12.527 1.00 88.69 175 PRO A N 1
ATOM 1379 C CA . PRO A 1 175 ? -1.845 11.643 13.933 1.00 88.69 175 PRO A CA 1
ATOM 1380 C C . PRO A 1 175 ? -2.730 12.861 14.220 1.00 88.69 175 PRO A C 1
ATOM 1382 O O . PRO A 1 175 ? -3.531 12.806 15.153 1.00 88.69 175 PRO A O 1
ATOM 1385 N N . ALA A 1 176 ? -2.608 13.940 13.438 1.00 89.31 176 ALA A N 1
ATOM 1386 C CA . ALA A 1 176 ? -3.410 15.145 13.624 1.00 89.31 176 ALA A CA 1
ATOM 1387 C C . ALA A 1 176 ? -4.869 14.902 13.213 1.00 89.31 176 ALA A C 1
ATOM 1389 O O . ALA A 1 176 ? -5.778 15.268 13.957 1.00 89.31 176 ALA A O 1
ATOM 1390 N N . ALA A 1 177 ? -5.104 14.202 12.097 1.00 92.69 177 ALA A N 1
ATOM 1391 C CA . ALA A 1 177 ? -6.451 13.807 11.684 1.00 92.69 177 ALA A CA 1
ATOM 1392 C C . ALA A 1 177 ? -7.132 12.888 12.717 1.00 92.69 177 ALA A C 1
ATOM 1394 O O . ALA A 1 177 ? -8.294 13.092 13.065 1.00 92.69 177 ALA A O 1
ATOM 1395 N N . TYR A 1 178 ? -6.407 11.907 13.269 1.00 94.00 178 TYR A N 1
ATOM 1396 C CA . TYR A 1 178 ? -6.950 11.037 14.323 1.00 94.00 178 TYR A CA 1
ATOM 1397 C C . TYR A 1 178 ? -7.231 11.785 15.634 1.00 94.00 178 TYR A C 1
ATOM 1399 O O . TYR A 1 178 ? -8.181 11.447 16.342 1.00 94.00 178 TYR A O 1
ATOM 1407 N N . MET A 1 179 ? -6.434 12.803 15.967 1.00 93.44 179 MET A N 1
ATOM 1408 C CA . MET A 1 179 ? -6.693 13.665 17.122 1.00 93.44 179 MET A CA 1
ATOM 1409 C C . MET A 1 179 ? -7.978 14.475 16.928 1.00 93.44 179 MET A C 1
ATOM 1411 O O . MET A 1 179 ? -8.834 14.471 17.807 1.00 93.44 179 MET A O 1
ATOM 1415 N N . GLU A 1 180 ? -8.166 15.067 15.748 1.00 95.75 180 GLU A N 1
ATOM 1416 C CA . GLU A 1 180 ? -9.389 15.793 15.388 1.00 95.75 180 GLU A CA 1
ATOM 1417 C C . GLU A 1 180 ? -10.636 14.892 15.473 1.00 95.75 180 GLU A C 1
ATOM 1419 O O . GLU A 1 180 ? -11.660 15.292 16.036 1.00 95.75 180 GLU A O 1
ATOM 1424 N N . LEU A 1 181 ? -10.541 13.645 14.982 1.00 95.31 181 LEU A N 1
ATOM 1425 C CA . LEU A 1 181 ? -11.612 12.652 15.119 1.00 95.31 181 LEU A CA 1
ATOM 1426 C C . LEU A 1 181 ? -11.982 12.427 16.589 1.00 95.31 181 LEU A C 1
ATOM 1428 O O . LEU A 1 181 ? -13.161 12.459 16.939 1.00 95.31 181 LEU A O 1
ATOM 1432 N N . LYS A 1 182 ? -10.980 12.227 17.453 1.00 94.56 182 LYS A N 1
ATOM 1433 C CA . LYS A 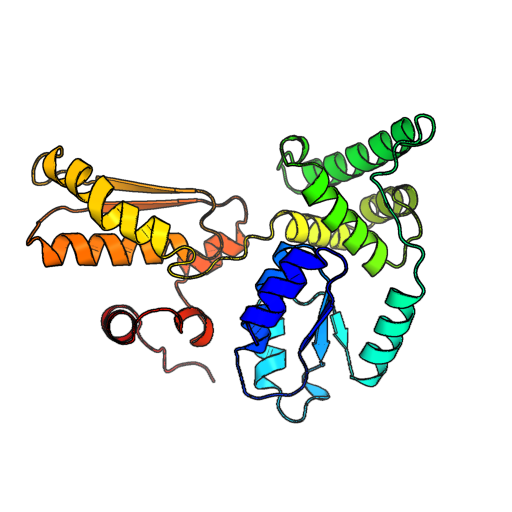1 182 ? -11.188 11.960 18.881 1.00 94.56 182 LYS A CA 1
ATOM 1434 C C . LYS A 1 182 ? -11.766 13.166 19.627 1.00 94.56 182 LYS A C 1
ATOM 1436 O O . LYS A 1 182 ? -12.625 12.986 20.485 1.00 94.56 182 LYS A O 1
ATOM 1441 N N . GLU A 1 183 ? -11.278 14.369 19.341 1.00 94.81 183 GLU A N 1
ATOM 1442 C CA . GLU A 1 183 ? -11.588 15.571 20.125 1.00 94.81 183 GLU A CA 1
ATOM 1443 C C . GLU A 1 183 ? -12.856 16.293 19.675 1.00 94.81 183 GLU A C 1
ATOM 1445 O O . GLU A 1 183 ? -13.504 16.933 20.503 1.00 94.81 183 GLU A O 1
ATOM 1450 N N . LYS A 1 184 ? -13.219 16.207 18.389 1.00 94.44 184 LYS A N 1
ATOM 1451 C CA . LYS A 1 184 ? -14.353 16.963 17.834 1.00 94.44 184 LYS A CA 1
ATOM 1452 C C . LYS A 1 184 ? -15.450 16.068 17.282 1.00 94.44 184 LYS A C 1
ATOM 1454 O O . LYS A 1 184 ? -16.611 16.250 17.625 1.00 94.44 184 LYS A O 1
ATOM 1459 N N . VAL A 1 185 ? -15.089 15.064 16.485 1.00 93.94 185 VAL A N 1
ATOM 1460 C CA . VAL A 1 185 ? -16.079 14.248 15.762 1.00 93.94 185 VAL A CA 1
ATOM 1461 C C . VAL A 1 185 ? -16.745 13.215 16.671 1.00 93.94 185 VAL A C 1
ATOM 1463 O O . VAL A 1 185 ? -17.967 13.094 16.687 1.00 93.94 185 VAL A O 1
ATOM 1466 N N . PHE A 1 186 ? -15.965 12.469 17.454 1.00 93.88 186 PHE A N 1
ATOM 1467 C CA . PHE A 1 186 ? -16.508 11.443 18.344 1.00 93.88 186 PHE A CA 1
ATOM 1468 C C . PHE A 1 186 ? -17.476 12.012 19.389 1.00 93.88 186 PHE A C 1
ATOM 1470 O O . PHE A 1 186 ? -18.563 11.449 19.504 1.00 93.88 186 PHE A O 1
ATOM 1477 N N . PRO A 1 187 ? -17.190 13.130 20.088 1.00 92.12 187 PRO A N 1
ATOM 1478 C CA . PRO A 1 187 ? -18.170 13.740 20.983 1.00 92.12 187 PRO A CA 1
ATOM 1479 C C . PRO A 1 187 ? -19.516 14.012 20.312 1.00 92.12 187 PRO A C 1
ATOM 1481 O O . PRO A 1 187 ? -20.549 13.655 20.868 1.00 92.12 187 PRO A O 1
ATOM 1484 N N . GLU A 1 188 ? -19.522 14.577 19.104 1.00 91.19 188 GLU A N 1
ATOM 1485 C CA . GLU A 1 188 ? -20.764 14.863 18.379 1.00 91.19 188 GLU A CA 1
ATOM 1486 C C . GLU A 1 188 ? -21.538 13.585 18.030 1.00 91.19 188 GLU A C 1
ATOM 1488 O O . GLU A 1 188 ? -22.750 13.512 18.252 1.00 91.19 188 GLU A O 1
ATOM 1493 N N . ILE A 1 189 ? -20.842 12.552 17.551 1.00 89.19 189 ILE A N 1
ATOM 1494 C CA . ILE A 1 189 ? -21.447 11.258 17.215 1.00 89.19 189 ILE A CA 1
ATOM 1495 C C . ILE A 1 189 ? -22.018 10.589 18.473 1.00 89.19 189 ILE A C 1
ATOM 1497 O O . ILE A 1 189 ? -23.194 10.250 18.522 1.00 89.19 189 ILE A O 1
ATOM 1501 N N . PHE A 1 190 ? -21.222 10.433 19.530 1.00 86.75 190 PHE A N 1
ATOM 1502 C CA . PHE A 1 190 ? -21.640 9.680 20.715 1.00 86.75 190 PHE A CA 1
ATOM 1503 C C . PHE A 1 190 ? -22.652 10.428 21.606 1.00 86.75 190 PHE A C 1
ATOM 1505 O O . PHE A 1 190 ? -23.343 9.780 22.389 1.00 86.75 190 PHE A O 1
ATOM 1512 N N . ILE A 1 191 ? -22.771 11.761 21.498 1.00 83.75 191 ILE A N 1
ATOM 1513 C CA . ILE A 1 191 ? -23.820 12.549 22.178 1.00 83.75 191 ILE A CA 1
ATOM 1514 C C . ILE A 1 191 ? -25.156 12.482 21.429 1.00 83.75 191 ILE A C 1
ATOM 1516 O O . ILE A 1 191 ? -26.214 12.482 22.059 1.00 83.75 191 ILE A O 1
ATOM 1520 N N . SER A 1 192 ? -25.119 12.493 20.095 1.00 75.31 192 SER A N 1
ATOM 1521 C CA . SER A 1 192 ? -26.330 12.554 19.266 1.00 75.31 192 SER A CA 1
ATOM 1522 C C . SER A 1 192 ? -27.049 11.210 19.142 1.00 75.31 192 SER A C 1
ATOM 1524 O O . SER A 1 192 ? -28.263 11.188 18.924 1.00 75.31 192 SER A O 1
ATOM 1526 N N . GLU A 1 193 ? -26.329 10.105 19.325 1.00 75.12 193 GLU A N 1
ATOM 1527 C CA . GLU A 1 193 ? -26.869 8.758 19.183 1.00 75.12 193 GLU A CA 1
ATOM 1528 C C . GLU A 1 193 ? -27.583 8.254 20.442 1.00 75.12 193 GLU A C 1
ATOM 1530 O O . GLU A 1 193 ? -27.191 8.508 21.586 1.00 75.12 193 GLU A O 1
ATOM 1535 N N . LYS A 1 194 ? -28.655 7.483 20.237 1.00 69.19 194 LYS A N 1
ATOM 1536 C CA . LYS A 1 194 ? -29.372 6.849 21.347 1.00 69.19 194 LYS A CA 1
ATOM 1537 C C . LYS A 1 194 ? -28.540 5.714 21.927 1.00 69.19 194 LYS A C 1
ATOM 1539 O O . LYS A 1 194 ? -28.004 4.876 21.205 1.00 69.19 194 LYS A O 1
ATOM 1544 N N . GLN A 1 195 ? -28.510 5.638 23.254 1.00 65.94 195 GLN A N 1
ATOM 1545 C CA . GLN A 1 195 ? -27.867 4.543 23.971 1.00 65.94 195 GLN A CA 1
ATOM 1546 C C . GLN A 1 195 ? -28.376 3.181 23.455 1.00 65.94 195 GLN A C 1
ATOM 1548 O O . GLN A 1 195 ? -29.586 2.983 23.335 1.00 65.94 195 GLN A O 1
ATOM 1553 N N . ASN A 1 196 ? -27.447 2.257 23.177 1.00 65.25 196 ASN A N 1
ATOM 1554 C CA . ASN A 1 196 ? -27.649 0.925 22.575 1.00 65.25 196 ASN A CA 1
ATOM 1555 C C . ASN A 1 196 ? -27.883 0.868 21.050 1.00 65.25 196 ASN A C 1
ATOM 1557 O O . ASN A 1 196 ? -28.227 -0.201 20.540 1.00 65.25 196 ASN A O 1
ATOM 1561 N N . GLU A 1 197 ? -27.682 1.952 20.298 1.00 78.38 197 GLU A N 1
ATOM 1562 C CA . GLU A 1 197 ? -27.591 1.862 18.834 1.00 78.38 197 GLU A CA 1
ATOM 1563 C C . GLU A 1 197 ? -26.169 1.496 18.371 1.00 78.38 197 GLU A C 1
ATOM 1565 O O . GLU A 1 197 ? -25.174 1.871 18.990 1.00 78.38 197 GLU A O 1
ATOM 1570 N N . ILE A 1 198 ? -26.074 0.726 17.277 1.00 88.62 198 ILE A N 1
ATOM 1571 C CA . ILE A 1 198 ? -24.788 0.338 16.681 1.00 88.62 198 ILE A CA 1
ATOM 1572 C C . ILE A 1 198 ? -24.317 1.453 15.754 1.00 88.62 198 ILE A C 1
ATOM 1574 O O . ILE A 1 198 ? -24.896 1.656 14.678 1.00 88.62 198 ILE A O 1
ATOM 1578 N N . ILE A 1 199 ? -23.211 2.093 16.118 1.00 91.75 199 ILE A N 1
ATOM 1579 C CA . ILE A 1 199 ? -22.594 3.141 15.305 1.00 91.75 199 ILE A CA 1
ATOM 1580 C C . ILE A 1 199 ? -21.793 2.498 14.173 1.00 91.75 199 ILE A C 1
ATOM 1582 O O . ILE A 1 199 ? -21.032 1.548 14.375 1.00 91.75 199 ILE A O 1
ATOM 1586 N N . ARG A 1 200 ? -21.982 2.984 12.946 1.00 93.75 200 ARG A N 1
ATOM 1587 C CA . ARG A 1 200 ? -21.349 2.416 11.752 1.00 93.75 200 ARG A CA 1
ATOM 1588 C C . ARG A 1 200 ? -20.329 3.386 11.185 1.00 93.75 200 ARG A C 1
ATOM 1590 O O . ARG A 1 200 ? -20.671 4.506 10.829 1.00 93.75 200 ARG A O 1
ATOM 1597 N N . PHE A 1 201 ? -19.103 2.909 11.042 1.00 95.06 201 PHE A N 1
ATOM 1598 C CA . PHE A 1 201 ? -18.000 3.626 10.419 1.00 95.06 201 PHE A CA 1
ATOM 1599 C C . PHE A 1 201 ? -17.639 2.965 9.091 1.00 95.06 201 PHE A C 1
ATOM 1601 O O . PHE A 1 201 ? -17.823 1.756 8.924 1.00 95.06 201 PHE A O 1
ATOM 1608 N N . TRP A 1 202 ? -17.099 3.742 8.156 1.00 96.69 202 TRP A N 1
ATOM 1609 C CA . TRP A 1 202 ? -16.635 3.240 6.868 1.00 96.69 202 TRP A CA 1
ATOM 1610 C C . TRP A 1 202 ? -15.237 3.785 6.559 1.00 96.69 202 TRP A C 1
ATOM 1612 O O . TRP A 1 202 ? -15.067 4.991 6.419 1.00 96.69 202 TRP A O 1
ATOM 1622 N N . SER A 1 203 ? -14.249 2.894 6.466 1.00 94.62 203 SER A N 1
ATOM 1623 C CA . SER A 1 203 ? -12.921 3.180 5.911 1.00 94.62 203 SER A CA 1
ATOM 1624 C C . SER A 1 203 ? -12.933 2.830 4.420 1.00 94.62 203 SER A C 1
ATOM 1626 O O . SER A 1 203 ? -13.154 1.675 4.033 1.00 94.62 203 SER A O 1
ATOM 1628 N N . VAL A 1 204 ? -12.768 3.856 3.584 1.00 92.06 204 VAL A N 1
ATOM 1629 C CA . VAL A 1 204 ? -12.811 3.774 2.118 1.00 92.06 204 VAL A CA 1
ATOM 1630 C C . VAL A 1 204 ? -11.383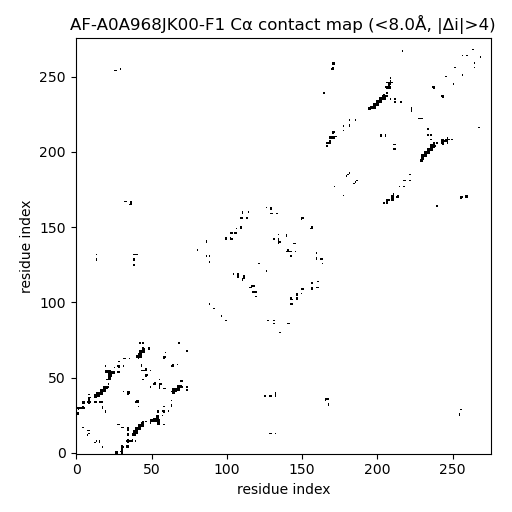 3.825 1.588 1.00 92.06 204 VAL A C 1
ATOM 1632 O O . VAL A 1 204 ? -10.690 4.809 1.816 1.00 92.06 204 VAL A O 1
ATOM 1635 N N . GLY A 1 205 ? -10.957 2.796 0.857 1.00 88.00 205 GLY A N 1
ATOM 1636 C CA . GLY A 1 205 ? -9.561 2.641 0.445 1.00 88.00 205 GLY A CA 1
ATOM 1637 C C . GLY A 1 205 ? -8.685 2.161 1.602 1.00 88.00 205 GLY A C 1
ATOM 1638 O O . GLY A 1 205 ? -7.658 2.766 1.897 1.00 88.00 205 GLY A O 1
ATOM 1639 N N . CYS A 1 206 ? -9.120 1.110 2.309 1.00 90.12 206 CYS A N 1
ATOM 1640 C CA . CYS A 1 206 ? -8.460 0.673 3.541 1.00 90.12 206 CYS A CA 1
ATOM 1641 C C . CYS A 1 206 ? -7.068 0.053 3.332 1.00 90.12 206 CYS A C 1
ATOM 1643 O O . CYS A 1 206 ? -6.371 -0.209 4.317 1.00 90.12 206 CYS A O 1
ATOM 1645 N N . SER A 1 207 ? -6.670 -0.207 2.082 1.00 89.81 207 SER A N 1
ATOM 1646 C CA . SER A 1 207 ? -5.444 -0.906 1.710 1.00 89.81 207 SER A CA 1
ATOM 1647 C C . SER A 1 207 ? -5.288 -2.186 2.547 1.00 89.81 207 SER A C 1
ATOM 1649 O O . SER A 1 207 ? -6.247 -2.946 2.717 1.00 89.81 207 SER A O 1
ATOM 1651 N N . THR A 1 208 ? -4.103 -2.437 3.096 1.00 89.56 208 THR A N 1
ATOM 1652 C CA . THR A 1 208 ? -3.776 -3.597 3.924 1.00 89.56 208 THR A CA 1
ATOM 1653 C C . THR A 1 208 ? -4.364 -3.542 5.337 1.00 89.56 208 THR A C 1
ATOM 1655 O O . THR A 1 208 ? -4.071 -4.422 6.143 1.00 89.56 208 THR A O 1
ATOM 1658 N N . GLY A 1 209 ? -5.258 -2.590 5.634 1.00 92.19 209 GLY A N 1
ATOM 1659 C CA . GLY A 1 209 ? -6.132 -2.575 6.812 1.00 92.19 209 GLY A CA 1
ATOM 1660 C C . GLY A 1 209 ? -5.680 -1.684 7.968 1.00 92.19 209 GLY A C 1
ATOM 1661 O O . GLY A 1 209 ? -6.454 -1.478 8.902 1.00 92.19 209 GLY A O 1
ATOM 1662 N N . GLU A 1 210 ? -4.472 -1.127 7.921 1.00 91.94 210 GLU A N 1
ATOM 1663 C CA . GLU A 1 210 ? -3.886 -0.332 9.003 1.00 91.94 210 GLU A CA 1
ATOM 1664 C C . GLU A 1 210 ? -4.784 0.834 9.440 1.00 91.94 210 GLU A C 1
ATOM 1666 O O . GLU A 1 210 ? -4.939 1.066 10.637 1.00 91.94 210 GLU A O 1
ATOM 1671 N N . GLU A 1 211 ? -5.431 1.525 8.496 1.00 92.50 211 GLU A N 1
ATOM 1672 C CA . GLU A 1 211 ? -6.367 2.617 8.796 1.00 92.50 211 GLU A CA 1
ATOM 1673 C C . GLU A 1 211 ? -7.619 2.113 9.528 1.00 92.50 211 GLU A C 1
ATOM 1675 O O . GLU A 1 211 ? -7.993 2.653 10.571 1.00 92.50 211 GLU A O 1
ATOM 1680 N N . ALA A 1 212 ? -8.240 1.042 9.026 1.00 95.44 212 ALA A N 1
ATOM 1681 C CA . ALA A 1 212 ? -9.438 0.462 9.625 1.00 95.44 212 ALA A CA 1
ATOM 1682 C C . ALA A 1 212 ? -9.172 -0.020 11.061 1.00 95.44 212 ALA A C 1
ATOM 1684 O O . ALA A 1 212 ? -9.985 0.213 11.959 1.00 95.44 212 ALA A O 1
ATOM 1685 N N . TYR A 1 213 ? -8.009 -0.633 11.301 1.00 94.44 213 TYR A N 1
ATOM 1686 C CA . TYR A 1 213 ? -7.590 -1.029 12.643 1.00 94.44 213 TYR A CA 1
ATOM 1687 C C . TYR A 1 213 ? -7.228 0.173 13.522 1.00 94.44 213 TYR A C 1
ATOM 1689 O O . TYR A 1 213 ? -7.603 0.191 14.692 1.00 94.44 213 TYR A O 1
ATOM 1697 N N . SER A 1 214 ? -6.553 1.199 12.998 1.00 94.12 214 SER A N 1
ATOM 1698 C CA . SER A 1 214 ? -6.299 2.440 13.742 1.00 94.12 214 SER A CA 1
ATOM 1699 C C . SER A 1 214 ? -7.586 3.122 14.192 1.00 94.12 214 SER A C 1
ATOM 1701 O O . SER A 1 214 ? -7.669 3.564 15.339 1.00 94.12 214 SER A O 1
ATOM 1703 N N . LEU A 1 215 ? -8.599 3.151 13.326 1.00 95.06 215 LEU A N 1
ATOM 1704 C CA . LEU A 1 215 ? -9.919 3.668 13.656 1.00 95.06 215 LEU A CA 1
ATOM 1705 C C . LEU A 1 215 ? -10.592 2.827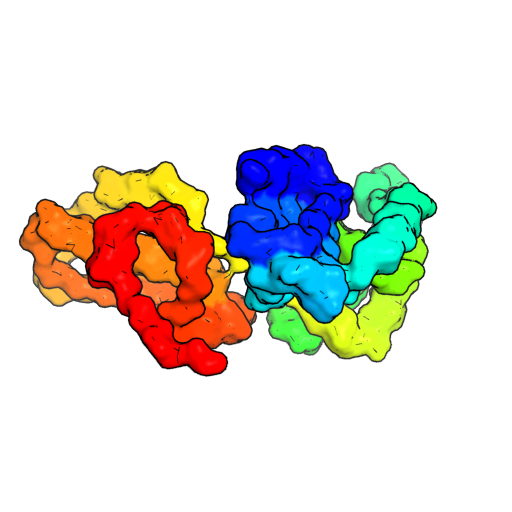 14.749 1.00 95.06 215 LEU A C 1
ATOM 1707 O O . LEU A 1 215 ? -11.068 3.396 15.729 1.00 95.06 215 LEU A O 1
ATOM 1711 N N . ALA A 1 216 ? -10.568 1.493 14.637 1.00 95.12 216 ALA A N 1
ATOM 1712 C CA . ALA A 1 216 ? -11.097 0.595 15.670 1.00 95.12 216 ALA A CA 1
ATOM 1713 C C . ALA A 1 216 ? -10.450 0.853 17.034 1.00 95.12 216 ALA A C 1
ATOM 1715 O O . ALA A 1 216 ? -11.145 1.038 18.028 1.00 95.12 216 ALA A O 1
ATOM 1716 N N . ILE A 1 217 ? -9.117 0.933 17.066 1.00 93.75 217 ILE A N 1
ATOM 1717 C CA . ILE A 1 217 ? -8.349 1.208 18.283 1.00 93.75 217 ILE A CA 1
ATOM 1718 C C . ILE A 1 217 ? -8.769 2.544 18.898 1.00 93.75 217 ILE A C 1
ATOM 1720 O O . ILE A 1 217 ? -8.998 2.615 20.104 1.00 93.75 217 ILE A O 1
ATOM 1724 N N . LEU A 1 218 ? -8.875 3.595 18.082 1.00 94.56 218 LEU A N 1
ATOM 1725 C CA . LEU A 1 218 ? -9.226 4.928 18.562 1.00 94.56 218 LEU A CA 1
ATOM 1726 C C . LEU A 1 218 ? -10.653 4.982 19.129 1.00 94.56 218 LEU A C 1
ATOM 1728 O O . LEU A 1 218 ? -10.873 5.610 20.164 1.00 94.56 218 LEU A O 1
ATOM 1732 N N . ILE A 1 219 ? -11.610 4.315 18.476 1.00 94.50 219 ILE A N 1
ATOM 1733 C CA . ILE A 1 219 ? -12.999 4.214 18.946 1.00 94.50 219 ILE A CA 1
ATOM 1734 C C . ILE A 1 219 ? -13.051 3.469 20.284 1.00 94.50 219 ILE A C 1
ATOM 1736 O O . ILE A 1 219 ? -13.662 3.952 21.237 1.00 94.50 219 ILE A O 1
ATOM 1740 N N . ASP A 1 220 ? -12.365 2.328 20.380 1.00 92.50 220 ASP A N 1
ATOM 1741 C CA . ASP A 1 220 ? -12.290 1.523 21.601 1.00 92.50 220 ASP A CA 1
ATOM 1742 C C . ASP A 1 220 ? -11.720 2.316 22.785 1.00 92.50 220 ASP A C 1
ATOM 1744 O O . ASP A 1 220 ? -12.201 2.197 23.914 1.00 92.50 220 ASP A O 1
ATOM 1748 N N . GLU A 1 221 ? -10.676 3.111 22.539 1.00 92.44 221 GLU A N 1
ATOM 1749 C CA . GLU A 1 221 ? -10.089 4.002 23.540 1.00 92.44 221 GLU A CA 1
ATOM 1750 C C . GLU A 1 221 ? -11.078 5.080 23.973 1.00 92.44 221 GLU A C 1
ATOM 1752 O O . GLU A 1 221 ? -11.283 5.265 25.171 1.00 92.44 221 GLU A O 1
ATOM 1757 N N . TYR A 1 222 ? -11.737 5.740 23.019 1.00 93.56 222 TYR A N 1
ATOM 1758 C CA . TYR A 1 222 ? -12.702 6.795 23.312 1.00 93.56 222 TYR A CA 1
ATOM 1759 C C . TYR A 1 222 ? -13.889 6.287 24.143 1.00 93.56 222 TYR A C 1
ATOM 1761 O O . TYR A 1 222 ? -14.257 6.913 25.139 1.00 93.56 222 TYR A O 1
ATOM 1769 N N . ILE A 1 223 ? -14.460 5.133 23.781 1.00 91.50 223 ILE A N 1
ATOM 1770 C CA . ILE A 1 223 ? -15.570 4.508 24.515 1.00 91.50 223 ILE A CA 1
ATOM 1771 C C . ILE A 1 223 ? -15.154 4.201 25.960 1.00 91.50 223 ILE A C 1
ATOM 1773 O O . ILE A 1 223 ? -15.892 4.524 26.893 1.00 91.50 223 ILE A O 1
ATOM 1777 N N . LYS A 1 224 ? -13.960 3.623 26.162 1.00 90.62 224 LYS A N 1
ATOM 1778 C CA . LYS A 1 224 ? -13.445 3.263 27.496 1.00 90.62 224 LYS A CA 1
ATOM 1779 C C . LYS A 1 224 ? -13.139 4.490 28.352 1.00 90.62 224 LYS A C 1
ATOM 1781 O O . LYS A 1 224 ? -13.517 4.514 29.518 1.00 90.62 224 LYS A O 1
ATOM 1786 N N . GLU A 1 225 ? -12.481 5.502 27.791 1.00 92.75 225 GLU A N 1
ATOM 1787 C CA . GLU A 1 225 ? -12.128 6.737 28.506 1.00 92.75 225 GLU A CA 1
ATOM 1788 C C . GLU A 1 225 ? -13.366 7.510 28.985 1.00 92.75 225 GLU A C 1
ATOM 1790 O O . GLU A 1 225 ? -13.340 8.109 30.059 1.00 92.75 225 GLU A O 1
ATOM 1795 N N . ASN A 1 226 ? -14.465 7.449 28.227 1.00 90.88 226 ASN A N 1
ATOM 1796 C CA . ASN A 1 226 ? -15.713 8.151 28.535 1.00 90.88 226 ASN A CA 1
ATOM 1797 C C . ASN A 1 226 ? -16.769 7.266 29.226 1.00 90.88 226 ASN A C 1
ATOM 1799 O O . ASN A 1 226 ? -17.890 7.719 29.447 1.00 90.88 226 ASN A O 1
ATOM 1803 N N . ASN A 1 227 ? -16.429 6.024 29.598 1.00 90.06 227 ASN A N 1
ATOM 1804 C CA . ASN A 1 227 ? -17.342 5.050 30.218 1.00 90.06 227 ASN A CA 1
ATOM 1805 C C . ASN A 1 227 ? -18.648 4.839 29.429 1.00 90.06 227 ASN A C 1
ATOM 1807 O O . ASN A 1 227 ? -19.735 4.719 30.000 1.00 90.06 227 ASN A O 1
ATOM 1811 N N . LEU A 1 228 ? -18.539 4.811 28.103 1.00 88.81 228 LEU A N 1
ATOM 1812 C CA . LEU A 1 228 ? -19.663 4.595 27.203 1.00 88.81 228 LEU A CA 1
ATOM 1813 C C . LEU A 1 228 ? -19.925 3.095 26.994 1.00 88.81 228 LEU A C 1
ATOM 1815 O O . LEU A 1 228 ? -19.073 2.249 27.257 1.00 88.81 228 LEU A O 1
ATOM 1819 N N . THR A 1 229 ? -21.123 2.760 26.511 1.00 86.56 229 THR A N 1
ATOM 1820 C CA . THR A 1 229 ? -21.595 1.370 26.321 1.00 86.56 229 THR A CA 1
ATOM 1821 C C . THR A 1 229 ? -22.103 1.104 24.900 1.00 86.56 229 THR A C 1
ATOM 1823 O O . THR A 1 229 ? -22.931 0.227 24.686 1.00 86.56 229 THR A O 1
ATOM 1826 N N . PHE A 1 230 ? -21.622 1.873 23.920 1.00 88.62 230 PHE A N 1
ATOM 1827 C CA . PHE A 1 230 ? -22.016 1.715 22.521 1.00 88.62 230 PHE A CA 1
ATOM 1828 C C . PHE A 1 230 ? -21.312 0.534 21.855 1.00 88.62 230 PHE A C 1
ATOM 1830 O O . PHE A 1 230 ? -20.105 0.349 22.013 1.00 88.62 230 PHE A O 1
ATOM 1837 N N . ASP A 1 231 ? -22.065 -0.190 21.033 1.00 89.81 231 ASP A N 1
ATOM 1838 C CA . ASP A 1 231 ? -21.511 -1.103 20.043 1.00 89.81 231 ASP A CA 1
ATOM 1839 C C . ASP A 1 231 ? -21.181 -0.336 18.757 1.00 89.81 231 ASP A C 1
ATOM 1841 O O . ASP A 1 231 ? -21.842 0.644 18.398 1.00 89.81 231 ASP A O 1
ATOM 1845 N N . TYR A 1 232 ? -20.180 -0.806 18.014 1.00 93.25 232 TYR A N 1
ATOM 1846 C CA . TYR A 1 232 ? -19.841 -0.231 16.717 1.00 93.25 232 TYR A CA 1
ATOM 1847 C C . TYR A 1 232 ? -19.481 -1.293 15.682 1.00 93.25 232 TYR A C 1
ATOM 1849 O O . TYR A 1 232 ? -19.133 -2.432 15.996 1.00 93.25 232 TYR A O 1
ATOM 1857 N N . LYS A 1 233 ? -19.563 -0.903 14.409 1.00 95.75 233 LYS A N 1
ATOM 1858 C CA . LYS A 1 233 ? -19.125 -1.712 13.273 1.00 95.75 233 LYS A CA 1
ATOM 1859 C C . LYS A 1 233 ? -18.337 -0.858 12.295 1.00 95.75 233 LYS A C 1
ATOM 1861 O O . LYS A 1 233 ? -18.790 0.215 11.912 1.00 95.75 233 LYS A O 1
ATOM 1866 N N . ILE A 1 234 ? -17.197 -1.373 11.845 1.00 96.56 234 ILE A N 1
ATOM 1867 C CA . ILE A 1 234 ? -16.397 -0.753 10.788 1.00 96.56 234 ILE A CA 1
ATOM 1868 C C . ILE A 1 234 ? -16.562 -1.571 9.514 1.00 96.56 234 ILE A C 1
ATOM 1870 O O . ILE A 1 234 ? -16.347 -2.783 9.503 1.00 96.56 234 ILE A O 1
ATOM 1874 N N . PHE A 1 235 ? -16.957 -0.902 8.441 1.00 97.00 235 PHE A N 1
ATOM 1875 C CA . PHE A 1 235 ? -16.846 -1.417 7.087 1.00 97.00 235 PHE A CA 1
ATOM 1876 C C . PHE A 1 235 ? -15.515 -0.927 6.525 1.00 97.00 235 PHE A C 1
ATOM 1878 O O . PHE A 1 235 ? -15.216 0.258 6.613 1.00 97.00 235 PHE A O 1
ATOM 1885 N N . ALA A 1 236 ? -14.704 -1.827 5.984 1.00 95.94 236 ALA A N 1
ATOM 1886 C CA . ALA A 1 236 ? -13.437 -1.493 5.347 1.00 95.94 236 ALA A CA 1
ATOM 1887 C C . ALA A 1 236 ? -13.489 -2.025 3.915 1.00 95.94 236 ALA A C 1
ATOM 1889 O O . ALA A 1 236 ? -13.778 -3.205 3.708 1.00 95.94 236 ALA A O 1
ATOM 1890 N N . THR A 1 237 ? -13.306 -1.146 2.934 1.00 93.69 237 THR A N 1
ATOM 1891 C CA . THR A 1 237 ? -13.438 -1.488 1.511 1.00 93.69 237 THR A CA 1
ATOM 1892 C C . THR A 1 237 ? -12.251 -0.968 0.729 1.00 93.69 237 THR A C 1
ATOM 1894 O O . THR A 1 237 ? -11.822 0.159 0.963 1.00 93.69 237 THR A O 1
ATOM 1897 N N . ASP A 1 238 ? -11.793 -1.737 -0.249 1.00 90.75 238 ASP A N 1
ATOM 1898 C CA . ASP A 1 238 ? -10.725 -1.356 -1.165 1.00 90.75 238 ASP A CA 1
ATOM 1899 C C . ASP A 1 238 ? -10.982 -1.974 -2.544 1.00 90.75 238 ASP A C 1
ATOM 1901 O O . ASP A 1 238 ? -11.706 -2.968 -2.663 1.00 90.75 238 ASP A O 1
ATOM 1905 N N . ALA A 1 239 ? -10.405 -1.368 -3.578 1.00 85.38 239 ALA A N 1
ATOM 1906 C CA . ALA A 1 239 ? -10.433 -1.898 -4.932 1.00 85.38 239 ALA A CA 1
ATOM 1907 C C . ALA A 1 239 ? -9.390 -3.014 -5.130 1.00 85.38 239 ALA A C 1
ATOM 1909 O O . ALA A 1 239 ? -9.573 -3.868 -5.999 1.00 85.38 239 ALA A O 1
ATOM 1910 N N . ASP A 1 240 ? -8.325 -3.037 -4.322 1.00 84.25 240 ASP A N 1
ATOM 1911 C CA . ASP A 1 240 ? -7.325 -4.097 -4.333 1.00 84.25 240 ASP A CA 1
ATOM 1912 C C . ASP A 1 240 ? -7.747 -5.289 -3.457 1.00 84.25 240 ASP A C 1
ATOM 1914 O O . ASP A 1 240 ? -7.633 -5.295 -2.225 1.00 84.25 240 ASP A O 1
ATOM 1918 N N . ALA A 1 241 ? -8.183 -6.362 -4.117 1.00 85.25 241 ALA A N 1
ATOM 1919 C CA . ALA A 1 241 ? -8.551 -7.608 -3.454 1.00 85.25 241 ALA A CA 1
ATOM 1920 C C . ALA A 1 241 ? -7.385 -8.246 -2.672 1.00 85.25 241 ALA A C 1
ATOM 1922 O O . ALA A 1 241 ? -7.634 -8.892 -1.651 1.00 85.25 241 ALA A O 1
ATOM 1923 N N . LYS A 1 242 ? -6.128 -8.074 -3.114 1.00 84.56 242 LYS A N 1
ATOM 1924 C CA . LYS A 1 242 ? -4.951 -8.608 -2.404 1.00 84.56 242 LYS A CA 1
ATOM 1925 C C . LYS A 1 242 ? -4.774 -7.876 -1.073 1.00 84.56 242 LYS A C 1
ATOM 1927 O O . LYS A 1 242 ? -4.631 -8.524 -0.035 1.00 84.56 242 LYS A O 1
ATOM 1932 N N . SER A 1 243 ? -4.888 -6.551 -1.083 1.00 87.38 243 SER A N 1
ATOM 1933 C CA . SER A 1 243 ? -4.870 -5.728 0.128 1.00 87.38 243 SER A CA 1
ATOM 1934 C C . SER A 1 243 ? -5.983 -6.097 1.116 1.00 87.38 243 SER A C 1
ATOM 1936 O O . SER A 1 243 ? -5.708 -6.286 2.301 1.00 87.38 243 SER A O 1
ATOM 1938 N N . ILE A 1 244 ? -7.211 -6.342 0.639 1.00 90.88 244 ILE A N 1
ATOM 1939 C CA . ILE A 1 244 ? -8.322 -6.801 1.493 1.00 90.88 244 ILE A CA 1
ATOM 1940 C C . ILE A 1 244 ? -8.040 -8.159 2.144 1.00 90.88 244 ILE A C 1
ATOM 1942 O O . ILE A 1 244 ? -8.372 -8.363 3.313 1.00 90.88 244 ILE A O 1
ATOM 1946 N N . GLN A 1 245 ? -7.412 -9.096 1.428 1.00 90.75 245 GLN A N 1
ATOM 1947 C CA . GLN A 1 245 ? -7.025 -10.383 2.014 1.00 90.75 245 GLN A CA 1
ATOM 1948 C C . GLN A 1 245 ? -6.002 -10.202 3.140 1.00 90.75 245 GLN A C 1
ATOM 1950 O O . GLN A 1 245 ? -6.138 -10.824 4.194 1.00 90.75 245 GLN A O 1
ATOM 1955 N N . ILE A 1 246 ? -5.016 -9.321 2.948 1.00 88.56 246 ILE A N 1
ATOM 1956 C CA . ILE A 1 246 ? -4.023 -8.985 3.978 1.00 88.56 246 ILE A CA 1
ATOM 1957 C C . ILE A 1 246 ? -4.713 -8.351 5.195 1.00 88.56 246 ILE A C 1
ATOM 1959 O O . ILE A 1 246 ? -4.512 -8.815 6.321 1.00 88.56 246 ILE A O 1
ATOM 1963 N N . ALA A 1 247 ? -5.591 -7.367 4.972 1.00 91.94 247 ALA A N 1
ATOM 1964 C CA . ALA A 1 247 ? -6.368 -6.711 6.023 1.00 91.94 247 ALA A CA 1
ATOM 1965 C C . ALA A 1 247 ? -7.213 -7.710 6.829 1.00 91.94 247 ALA A C 1
ATOM 1967 O O . ALA A 1 247 ? -7.220 -7.679 8.063 1.00 91.94 247 ALA A O 1
ATOM 1968 N N . GLY A 1 248 ? -7.878 -8.642 6.138 1.00 92.50 248 GLY A N 1
ATOM 1969 C CA . GLY A 1 248 ? -8.705 -9.683 6.746 1.00 92.50 248 GLY A CA 1
ATOM 1970 C C . GLY A 1 248 ? -7.919 -10.693 7.587 1.00 92.50 248 GLY A C 1
ATOM 1971 O O . GLY A 1 248 ? -8.469 -11.249 8.536 1.00 92.50 248 GLY A O 1
ATOM 1972 N N . LEU A 1 249 ? -6.633 -10.915 7.287 1.00 91.94 249 LEU A N 1
ATOM 1973 C CA . LEU A 1 249 ? -5.757 -11.744 8.121 1.00 91.94 249 LEU A CA 1
ATOM 1974 C C . LEU A 1 249 ? -5.323 -11.030 9.408 1.00 91.94 249 LEU A C 1
ATOM 1976 O O . LEU A 1 249 ? -5.041 -11.710 10.397 1.00 91.94 249 LEU A O 1
ATOM 1980 N N . GLY A 1 250 ? -5.227 -9.694 9.395 1.00 90.06 250 GLY A N 1
ATOM 1981 C CA . GLY A 1 250 ? -4.839 -8.887 10.558 1.00 90.06 250 GLY A CA 1
ATOM 1982 C C . GLY A 1 250 ? -3.437 -9.203 11.093 1.00 90.06 250 GLY A C 1
ATOM 1983 O O . GLY A 1 250 ? -3.185 -9.103 12.295 1.00 90.06 250 GLY A O 1
ATOM 1984 N N . ARG A 1 251 ? -2.522 -9.653 10.222 1.00 88.38 251 ARG A N 1
ATOM 1985 C CA . ARG A 1 251 ? -1.147 -10.033 10.582 1.00 88.38 251 ARG A CA 1
ATOM 1986 C C . ARG A 1 251 ? -0.165 -9.040 9.994 1.00 88.38 251 ARG A C 1
ATOM 1988 O O . ARG A 1 251 ? -0.008 -8.975 8.781 1.00 88.38 251 ARG A O 1
ATOM 1995 N N . TYR A 1 252 ? 0.548 -8.346 10.873 1.00 83.25 252 TYR A N 1
ATOM 1996 C CA . TYR A 1 252 ? 1.498 -7.315 10.480 1.00 83.25 252 TYR A CA 1
ATOM 1997 C C . TYR A 1 252 ? 2.902 -7.639 10.996 1.00 83.25 252 TYR A C 1
ATOM 1999 O O . TYR A 1 252 ? 3.055 -8.052 12.152 1.00 83.25 252 TYR A O 1
ATOM 2007 N N . PRO A 1 253 ? 3.942 -7.444 10.170 1.00 76.75 253 PRO A N 1
ATOM 2008 C CA . PRO A 1 253 ? 5.323 -7.418 10.626 1.00 76.75 253 PRO A CA 1
ATOM 2009 C C . PRO A 1 253 ? 5.517 -6.417 11.771 1.00 76.75 253 PRO A C 1
ATOM 2011 O O . PRO A 1 253 ? 4.988 -5.307 11.730 1.00 76.75 253 PRO A O 1
ATOM 2014 N N . VAL A 1 254 ? 6.317 -6.784 12.778 1.00 74.19 254 VAL A N 1
ATOM 2015 C CA . VAL A 1 254 ? 6.529 -5.984 14.007 1.00 74.19 254 VAL A CA 1
ATOM 2016 C C . VAL A 1 254 ? 6.965 -4.543 13.703 1.00 74.19 254 VAL A C 1
ATOM 2018 O O . VAL A 1 254 ? 6.614 -3.614 14.426 1.00 74.19 254 VAL A O 1
ATOM 2021 N N . ASN A 1 255 ? 7.698 -4.333 12.612 1.00 68.06 255 ASN A N 1
ATOM 2022 C CA . ASN A 1 255 ? 8.163 -3.019 12.175 1.00 68.06 255 ASN A CA 1
ATOM 2023 C C . ASN A 1 255 ? 7.076 -2.102 11.607 1.00 68.06 255 ASN A C 1
ATOM 2025 O O . ASN A 1 255 ? 7.279 -0.894 11.626 1.00 68.06 255 ASN A O 1
ATOM 2029 N N . LEU A 1 256 ? 5.952 -2.625 11.113 1.00 70.69 256 LEU A N 1
ATOM 2030 C CA . LEU A 1 256 ? 4.822 -1.783 10.692 1.00 70.69 256 LEU A CA 1
ATOM 2031 C C . LEU A 1 256 ? 4.001 -1.294 11.889 1.00 70.69 256 LEU A C 1
ATOM 2033 O O . LEU A 1 256 ? 3.328 -0.273 11.817 1.00 70.69 256 LEU A O 1
ATOM 2037 N N . VAL A 1 257 ? 4.109 -1.991 13.020 1.00 72.50 257 VAL A N 1
ATOM 2038 C CA . VAL A 1 257 ? 3.411 -1.667 14.270 1.00 72.50 257 VAL A CA 1
ATOM 2039 C C . VAL A 1 257 ? 4.239 -0.746 15.176 1.00 72.50 257 VAL A C 1
ATOM 2041 O O . VAL A 1 257 ? 3.781 -0.357 16.248 1.00 72.50 257 VAL A O 1
ATOM 2044 N N . SER A 1 258 ? 5.468 -0.389 14.783 1.00 66.06 258 SER A N 1
ATOM 2045 C CA . SER A 1 258 ? 6.408 0.336 15.651 1.00 66.06 258 SER A CA 1
ATOM 2046 C C . SER A 1 258 ? 5.983 1.768 15.978 1.00 66.06 258 SER A C 1
ATOM 2048 O O . SER A 1 258 ? 6.443 2.319 16.975 1.00 66.06 258 SER A O 1
ATOM 2050 N N . ASP A 1 259 ? 5.130 2.368 15.145 1.00 66.75 259 ASP A N 1
ATOM 2051 C CA . ASP A 1 259 ? 4.603 3.724 15.360 1.00 66.75 259 ASP A CA 1
ATOM 2052 C C . ASP A 1 259 ? 3.429 3.748 16.343 1.00 66.75 259 ASP A C 1
ATOM 2054 O O . ASP A 1 259 ? 3.002 4.804 16.809 1.00 66.75 259 ASP A O 1
ATOM 2058 N N . ILE A 1 260 ? 2.916 2.571 16.700 1.00 79.25 260 ILE A N 1
ATOM 2059 C CA . ILE A 1 260 ? 1.893 2.428 17.720 1.00 79.25 260 ILE A CA 1
ATOM 2060 C C . ILE A 1 260 ? 2.556 2.514 19.100 1.00 79.25 260 ILE A C 1
ATOM 2062 O O . ILE A 1 260 ? 3.613 1.930 19.350 1.00 79.25 260 ILE A O 1
ATOM 2066 N N . SER A 1 261 ? 1.918 3.224 20.038 1.00 78.62 261 SER A N 1
ATOM 2067 C CA . SER A 1 261 ? 2.422 3.323 21.410 1.00 78.62 261 SER A CA 1
ATOM 2068 C C . SER A 1 261 ? 2.610 1.930 22.032 1.00 78.62 261 SER A C 1
ATOM 2070 O O . SER A 1 261 ? 1.822 1.008 21.804 1.00 78.62 261 SER A O 1
ATOM 2072 N N . LYS A 1 262 ? 3.639 1.763 22.874 1.00 76.88 262 LYS A N 1
ATOM 2073 C CA . LYS A 1 262 ? 3.904 0.480 23.562 1.00 76.88 262 LYS A CA 1
ATOM 2074 C C . LYS A 1 262 ? 2.694 -0.021 24.356 1.00 76.88 262 LYS A C 1
ATOM 2076 O O . LYS A 1 262 ? 2.519 -1.227 24.523 1.00 76.88 262 LYS A O 1
ATOM 2081 N N . GLU A 1 263 ? 1.885 0.903 24.863 1.00 78.44 263 GLU A N 1
ATOM 2082 C CA . GLU A 1 263 ? 0.648 0.595 25.569 1.00 78.44 263 GLU A CA 1
ATOM 2083 C C . GLU A 1 263 ? -0.391 -0.039 24.639 1.00 78.44 263 GLU A C 1
ATOM 2085 O O . GLU A 1 263 ? -0.874 -1.135 24.930 1.00 78.44 263 GLU A O 1
ATOM 2090 N N . ARG A 1 264 ? -0.671 0.598 23.495 1.00 79.94 264 ARG A N 1
ATOM 2091 C CA . ARG A 1 264 ? -1.567 0.058 22.466 1.00 79.94 264 ARG A CA 1
ATOM 2092 C C . ARG A 1 264 ? -1.067 -1.294 21.955 1.00 79.94 264 ARG A C 1
ATOM 2094 O O . ARG A 1 264 ? -1.835 -2.250 21.907 1.00 79.94 264 ARG A O 1
ATOM 2101 N N . HIS A 1 265 ? 0.234 -1.423 21.690 1.00 77.81 265 HIS A N 1
ATOM 2102 C CA . HIS A 1 265 ? 0.820 -2.687 21.240 1.00 77.81 265 HIS A CA 1
ATOM 2103 C C . HIS A 1 265 ? 0.541 -3.842 22.215 1.00 77.81 265 HIS A C 1
ATOM 2105 O O . HIS A 1 265 ? 0.170 -4.930 21.789 1.00 77.81 265 HIS A O 1
ATOM 2111 N N . ARG A 1 266 ? 0.695 -3.624 23.530 1.00 74.94 266 ARG A N 1
ATOM 2112 C CA . ARG A 1 266 ? 0.442 -4.660 24.551 1.00 74.94 266 ARG A CA 1
ATOM 2113 C C . ARG A 1 266 ? -1.028 -5.047 24.679 1.00 74.94 266 ARG A C 1
ATOM 2115 O O . ARG A 1 266 ? -1.311 -6.180 25.053 1.00 74.94 266 ARG A O 1
ATOM 2122 N N . LYS A 1 267 ? -1.940 -4.102 24.448 1.00 77.12 267 LYS A N 1
ATOM 2123 C CA . LYS A 1 267 ? -3.384 -4.310 24.612 1.00 77.12 267 LYS A CA 1
ATOM 2124 C C . LYS A 1 267 ? -4.028 -4.965 23.389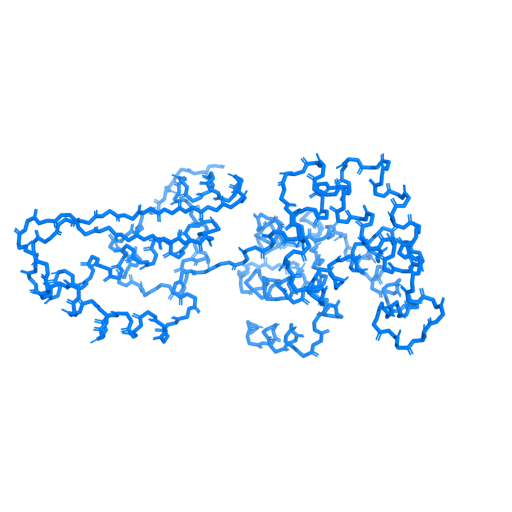 1.00 77.12 267 LYS A C 1
ATOM 2126 O O . LYS A 1 267 ? -5.002 -5.687 23.557 1.00 77.12 267 LYS A O 1
ATOM 2131 N N . ILE A 1 268 ? -3.512 -4.687 22.190 1.00 80.81 268 ILE A N 1
ATOM 2132 C CA . ILE A 1 268 ? -4.217 -4.965 20.928 1.00 80.81 268 ILE A CA 1
ATOM 2133 C C . ILE A 1 268 ? -3.539 -6.060 20.099 1.00 80.81 268 ILE A C 1
ATOM 2135 O O . ILE A 1 268 ? -4.225 -6.823 19.424 1.00 80.81 268 ILE A O 1
ATOM 2139 N N . PHE A 1 269 ? -2.209 -6.177 20.155 1.00 83.88 269 PHE A N 1
ATOM 2140 C CA . PHE A 1 269 ? -1.471 -7.135 19.333 1.00 83.88 269 PHE A CA 1
ATOM 2141 C C . PHE A 1 269 ? -0.962 -8.312 20.161 1.00 83.88 269 PHE A C 1
ATOM 2143 O O . PHE A 1 269 ? -0.370 -8.144 21.229 1.00 83.88 269 PHE A O 1
ATOM 2150 N N . TYR A 1 270 ? -1.114 -9.516 19.612 1.00 82.00 270 TYR A N 1
ATOM 2151 C CA . TYR A 1 270 ? -0.533 -10.736 20.159 1.00 82.00 270 TYR A CA 1
ATOM 2152 C C . TYR A 1 270 ? 0.570 -11.231 19.231 1.00 82.00 270 TYR A C 1
ATOM 2154 O O . TYR A 1 270 ? 0.353 -11.440 18.038 1.00 82.00 270 TYR A O 1
ATOM 2162 N N . GLN A 1 271 ? 1.770 -11.428 19.777 1.00 76.00 271 GLN A N 1
ATOM 2163 C CA . GLN A 1 271 ? 2.883 -11.943 18.993 1.00 76.00 271 GLN A CA 1
ATOM 2164 C C . GLN A 1 271 ? 2.690 -13.440 18.754 1.00 76.00 271 GLN A C 1
ATOM 2166 O O . GLN A 1 271 ? 2.722 -14.243 19.689 1.00 76.00 271 GLN A O 1
ATOM 2171 N N . ASN A 1 272 ? 2.506 -13.818 17.493 1.00 68.94 272 ASN A N 1
ATOM 2172 C CA . ASN A 1 272 ? 2.364 -15.214 17.120 1.00 68.94 272 ASN A CA 1
ATOM 2173 C C . ASN A 1 272 ? 3.746 -15.889 17.188 1.00 68.94 272 ASN A C 1
ATOM 2175 O O . ASN A 1 272 ? 4.639 -15.556 16.415 1.00 68.94 272 ASN A O 1
ATOM 2179 N N . ARG A 1 273 ? 3.958 -16.801 18.147 1.00 54.72 273 ARG A N 1
ATOM 2180 C CA . ARG A 1 273 ? 5.244 -17.511 18.337 1.00 54.72 273 ARG A CA 1
ATOM 2181 C C . ARG A 1 273 ? 5.445 -18.696 17.380 1.00 54.72 273 ARG A C 1
ATOM 2183 O O . ARG A 1 273 ? 6.392 -19.456 17.550 1.00 54.72 273 ARG A O 1
ATOM 2190 N N . HIS A 1 274 ? 4.578 -18.857 16.382 1.00 48.62 274 HIS A N 1
ATOM 2191 C CA . HIS A 1 274 ? 4.668 -19.924 15.392 1.00 48.62 274 HIS A CA 1
ATOM 2192 C C . HIS A 1 274 ? 4.939 -19.365 13.998 1.00 48.62 274 HIS A C 1
ATOM 2194 O O . HIS A 1 274 ? 4.005 -19.097 13.252 1.00 48.62 274 HIS A O 1
ATOM 2200 N N . THR A 1 275 ? 6.217 -19.263 13.648 1.00 40.81 275 THR A N 1
ATOM 2201 C CA . THR A 1 275 ? 6.707 -19.414 12.270 1.00 40.81 275 THR A CA 1
ATOM 2202 C C . THR A 1 275 ? 8.150 -19.890 12.359 1.00 40.81 275 THR A C 1
ATOM 2204 O O . THR A 1 275 ? 9.009 -19.182 12.885 1.00 40.81 275 THR A O 1
ATOM 2207 N N . THR A 1 276 ? 8.342 -21.143 11.952 1.00 31.75 276 THR A N 1
ATOM 2208 C CA . THR A 1 276 ? 9.629 -21.710 11.527 1.00 31.75 276 THR A CA 1
ATOM 2209 C C . THR A 1 276 ? 9.944 -21.194 10.134 1.00 31.75 276 THR A C 1
ATOM 2211 O O . THR A 1 276 ? 8.966 -20.882 9.415 1.00 31.75 276 THR A O 1
#

Foldseek 3Di:
DLVVLLCQCVPCQQNDEQEAAADQDQSSLNSLLSNLQSLHAYEYEAQVQHPHCNNSVSNVVVVSHPYHYHPVVVVVLVVLLVPADDDDLPDPDVPCVVVLVVLLVLLQVLLCVVQVDRCPPPDVVSLVSNLVSLCSSVVHNDSVVSSVVSNVDPPSSVVSNVSSLSDDDAACRPVVVLVCCLPPVVVVVQVVDDAADEAEAEAEACFLNNDVVNVVLSNVVSCVVVVGDHHYDYHYDHSDPVSVVNNVVVDDDPVRCVPPDPVSCVVPDDDDPDDD

Sequence (276 aa):
MIFFFHSLGNDLEHRAIGIILSGTGTDGSRGIATIKESGGTIIVQEPSSAQFDGMPLTAINSNLADYILTPAKIGEELGRIADRPKFILLKEDETEESKEEGYYNQILEIIYKNSGIDFKQYKPATLIRRIEKRISICQLGSLKDYAVFLKKSSEEQELLYNDFLIGVTAFFRDPAAYMELKEKVFPEIFISEKQNEIIRFWSVGCSTGEEAYSLAILIDEYIKENNLTFDYKIFATDADAKSIQIAGLGRYPVNLVSDISKERHRKIFYQNRHTT

Radius of gyration: 21.68 Å; Cα contacts (8 Å, |Δi|>4): 347; chains: 1; bounding box: 57×44×63 Å

Mean predicted aligned error: 9.58 Å

pLDDT: mean 82.24, std 12.95, range [31.75, 97.0]

Secondary structure (DSSP, 8-state):
-HHHHHHHHHHHGGG-EEEE-S-S-SHHHHHHHHHHHTT-EEEEE-GGG-SS-HHHHHHHHTT--SEEE-HHHHHHHHHHHHHS----TT---TTTHHHHHHHHHHHHHHHHHHH---GGGS-HHHHHHHHHHHHHHTT-SSHHHHHHHHTT-HHHHHHHHHHHT-----TTSSHHHHHHIIIIIHHHHHHHSPTT--EEEEEES-TTTHHHHHHHHHHHHHHHHTT----EEEEEE-S-HHHHHHHHHT---TTTSTTS-HHHHHHH--------

Nearest PDB structures (foldseek):
  3sft-assembly1_A  TM=9.745E-01  e=1.520E-03  Thermotoga maritima
  1chd-assembly1_A  TM=8.871E-01  e=5.926E-04  Salmonella enterica subsp. enterica serovar Typhimurium str. LT2
  6ymz-assembly5_E  TM=9.423E-01  e=3.513E-03  Pectobacterium atrosepticum SCRI1043
  6ymz-assembly3_C  TM=8.741E-01  e=2.566E-03  Pectobacterium atrosepticum SCRI1043
  6ymz-assembly4_D  TM=9.423E-01  e=8.554E-03  Pectobacterium atrosepticum SCRI1043